Protein AF-A0A075U751-F1 (afdb_monomer)

Secondary structure (DSSP, 8-state):
--HHHHHHHHHHHHHHHHHHHHHHHHHHHHHHHHH---HHHHHHHHHHHHH-----SS---S----HHHHHHHHHHHHHHHTT--S-EEE--TTSS--EEE-GGGGGG-EEEEEE--STT--EEEEETTT--EEEEEETTTTEEEE-HHHHHIIIIIISS-HHHHHHHHHHHHHHHHHHHHHH--EEE-GGG---TT--EEEEE-TTHHHHHHHHHHHHTTSSPPEEEETTEEEEE-GGGPEEEEEEETTTTEEEEEEE-SSS---HHHHHHH-HHHHHHHHHHTTTEEE---HHHHS--S-----GGGHHHHTT---------------------PPPP-

Sequence (341 aa):
MTDRLQDRLIQYEDSIDADLALINHFNTAARDLTVKHQPEELQTLAEFLTQTKLETVWVTVPRQYSHADWYLVALSRFMSLAGIEGYDMILPEAHEEMHLTFPGFGATAAFAFVPNEGERGGTAFTEVRTGLRLFYWSLERREIKFNAHALADLLIDKLGDAKDRTIFTKMLLDWARYMEETLGYAVDYNVLETANEYVYGVMQTENTAAVLDNLFVQSAATPYVLQRVGNEAVMVLADNVELRLFQTGEEKLWSIQVLDGEDAVSIMDLFLENDFLAAWYMGQRQEFELAYDEELFAEQTGLGHDISRLFSVAQNPSVAEVMPEVEADKVVVEILHPKKD

Nearest PDB structures (foldseek):
  2ga5-assembly1_A  TM=6.258E-01  e=2.425E+00  Saccharomyces cerevisiae
  4hs5-assembly2_B  TM=4.445E-01  e=2.065E+00  Psychromonas ingrahamii 37
  3dpu-assembly1_B  TM=2.218E-01  e=5.122E-01  Chlorobaculum tepidum
  2l8o-assembly1_A  TM=3.926E-01  e=3.006E+00  Cytophaga hutchinsonii ATCC 33406

Structure (mmCIF, N/CA/C/O backbone):
data_AF-A0A075U751-F1
#
_entry.id   AF-A0A075U751-F1
#
loop_
_atom_site.group_PDB
_atom_site.id
_atom_site.type_symbol
_atom_site.label_atom_id
_atom_site.label_alt_id
_atom_site.label_comp_id
_atom_site.label_asym_id
_atom_site.label_entity_id
_atom_site.label_seq_id
_atom_site.pdbx_PDB_ins_code
_atom_site.Cartn_x
_atom_site.Cartn_y
_atom_site.Cartn_z
_atom_site.occupancy
_atom_site.B_iso_or_equiv
_atom_site.auth_seq_id
_atom_site.auth_comp_id
_atom_site.auth_asym_id
_atom_site.auth_atom_id
_atom_site.pdbx_PDB_model_num
ATOM 1 N N . MET A 1 1 ? 20.195 8.590 -60.821 1.00 52.81 1 MET A N 1
ATOM 2 C CA . MET A 1 1 ? 19.172 7.769 -60.126 1.00 52.81 1 MET A CA 1
ATOM 3 C C . MET A 1 1 ? 19.857 7.052 -58.964 1.00 52.81 1 MET A C 1
ATOM 5 O O . MET A 1 1 ? 19.818 5.838 -58.863 1.00 52.81 1 MET A O 1
ATOM 9 N N . THR A 1 2 ? 20.547 7.828 -58.129 1.00 60.56 2 THR A N 1
ATOM 10 C CA . THR A 1 2 ? 21.644 7.369 -57.257 1.00 60.56 2 THR A CA 1
ATOM 11 C C . THR A 1 2 ? 21.531 8.053 -55.900 1.00 60.56 2 THR A C 1
ATOM 13 O O . THR A 1 2 ? 21.492 7.367 -54.890 1.00 60.56 2 THR A O 1
ATOM 16 N N . ASP A 1 3 ? 21.273 9.360 -55.897 1.00 72.19 3 ASP A N 1
ATOM 17 C CA . ASP A 1 3 ? 21.154 10.160 -54.673 1.00 72.19 3 ASP A CA 1
ATOM 18 C C . ASP A 1 3 ? 19.939 9.728 -53.837 1.00 72.19 3 ASP A C 1
ATOM 20 O O . ASP A 1 3 ? 20.068 9.398 -52.671 1.00 72.19 3 ASP A O 1
ATOM 24 N N . ARG A 1 4 ? 18.771 9.527 -54.469 1.00 80.44 4 ARG A N 1
ATOM 25 C CA . ARG A 1 4 ? 17.556 9.056 -53.773 1.00 80.44 4 ARG A CA 1
ATOM 26 C C . ARG A 1 4 ? 17.678 7.643 -53.179 1.00 80.44 4 ARG A C 1
ATOM 28 O O . ARG A 1 4 ? 16.954 7.320 -52.241 1.00 80.44 4 ARG A O 1
ATOM 35 N N . LEU A 1 5 ? 18.506 6.774 -53.765 1.00 84.12 5 LEU A N 1
ATOM 36 C CA . LEU A 1 5 ? 18.749 5.433 -53.220 1.00 84.12 5 LEU A CA 1
ATOM 37 C C . LEU A 1 5 ? 19.717 5.517 -52.040 1.00 84.12 5 LEU A C 1
ATOM 39 O O . LEU A 1 5 ? 19.468 4.893 -51.017 1.00 84.12 5 LEU A O 1
ATOM 43 N N . GLN A 1 6 ? 20.774 6.314 -52.182 1.00 87.19 6 GLN A N 1
ATOM 44 C CA . GLN A 1 6 ? 21.743 6.572 -51.127 1.00 87.19 6 GLN A CA 1
ATOM 45 C C . GLN A 1 6 ? 21.084 7.230 -49.908 1.00 87.19 6 GLN A C 1
ATOM 47 O O . GLN A 1 6 ? 21.230 6.717 -48.807 1.00 87.19 6 GLN A O 1
ATOM 52 N N . ASP A 1 7 ? 20.269 8.268 -50.107 1.00 89.00 7 ASP A N 1
ATOM 53 C CA . ASP A 1 7 ? 19.523 8.934 -49.031 1.00 89.00 7 ASP A CA 1
ATOM 54 C C . ASP A 1 7 ? 18.588 7.961 -48.299 1.00 89.00 7 ASP A C 1
ATOM 56 O O . ASP A 1 7 ? 18.465 7.998 -47.079 1.00 89.00 7 ASP A O 1
ATOM 60 N N . ARG A 1 8 ? 17.938 7.051 -49.038 1.00 86.75 8 ARG A N 1
ATOM 61 C CA . ARG A 1 8 ? 17.071 6.021 -48.448 1.00 86.75 8 ARG A CA 1
ATOM 62 C C . ARG A 1 8 ? 17.842 4.969 -47.659 1.00 86.75 8 ARG A C 1
ATOM 64 O O . ARG A 1 8 ? 17.320 4.490 -46.661 1.00 86.75 8 ARG A O 1
ATOM 71 N N . LEU A 1 9 ? 19.031 4.585 -48.120 1.00 89.12 9 LEU A N 1
ATOM 72 C CA . LEU A 1 9 ? 19.890 3.639 -47.408 1.00 89.12 9 LEU A CA 1
ATOM 73 C C . LEU A 1 9 ? 20.426 4.252 -46.113 1.00 89.12 9 LEU A C 1
ATOM 75 O O . LEU A 1 9 ? 20.379 3.584 -45.091 1.00 89.12 9 LEU A O 1
ATOM 79 N N . ILE A 1 10 ? 20.831 5.526 -46.147 1.00 91.75 10 ILE A N 1
ATOM 80 C CA . ILE A 1 10 ? 21.263 6.265 -44.952 1.00 91.75 10 ILE A CA 1
ATOM 81 C C . ILE A 1 10 ? 20.116 6.352 -43.939 1.00 91.75 10 ILE A C 1
ATOM 83 O O . ILE A 1 10 ? 20.284 5.950 -42.800 1.00 91.75 10 ILE A O 1
ATOM 87 N N . GLN A 1 11 ? 18.913 6.761 -44.360 1.00 87.69 11 GLN A N 1
ATOM 88 C CA . GLN A 1 11 ? 17.748 6.830 -43.459 1.00 87.69 11 GLN A CA 1
ATOM 89 C C . GLN A 1 11 ? 17.374 5.478 -42.837 1.00 87.69 11 GLN A C 1
ATOM 91 O O . GLN A 1 11 ? 16.876 5.421 -41.712 1.00 87.69 11 GLN A O 1
ATOM 96 N N . TYR A 1 12 ? 17.562 4.391 -43.585 1.00 88.62 12 TYR A N 1
ATOM 97 C CA . TYR A 1 12 ? 17.336 3.036 -43.095 1.00 88.62 12 TYR A CA 1
ATOM 98 C C . TYR A 1 12 ? 18.385 2.630 -42.051 1.00 88.62 12 TYR A C 1
ATOM 100 O O . TYR A 1 12 ? 18.011 2.124 -40.997 1.00 88.62 12 TYR A O 1
ATOM 108 N N . GLU A 1 13 ? 19.668 2.888 -42.319 1.00 90.94 13 GLU A N 1
ATOM 109 C CA . GLU A 1 13 ? 20.769 2.649 -41.377 1.00 90.94 13 GLU A CA 1
ATOM 110 C C . GLU A 1 13 ? 20.582 3.466 -40.091 1.00 90.94 13 GLU A C 1
ATOM 112 O O . GLU A 1 13 ? 20.557 2.886 -39.009 1.00 90.94 13 GLU A O 1
ATOM 117 N N . ASP A 1 14 ? 20.281 4.763 -40.215 1.00 91.00 14 ASP A N 1
ATOM 118 C CA . ASP A 1 14 ? 19.990 5.653 -39.084 1.00 91.00 14 ASP A CA 1
ATOM 119 C C . ASP A 1 14 ? 18.832 5.130 -38.212 1.00 91.00 14 ASP A C 1
ATOM 121 O O . ASP A 1 14 ? 18.851 5.271 -36.988 1.00 91.00 14 ASP A O 1
ATOM 125 N N . SER A 1 15 ? 17.810 4.517 -38.825 1.00 89.81 15 SER A N 1
ATOM 126 C CA . SER A 1 15 ? 16.666 3.962 -38.088 1.00 89.81 15 SER A CA 1
ATOM 127 C C . SER A 1 15 ? 17.035 2.692 -37.315 1.00 89.81 15 SER A C 1
ATOM 129 O O . SER A 1 15 ? 16.589 2.520 -36.184 1.00 89.81 15 SER A O 1
ATOM 131 N N . ILE A 1 16 ? 17.863 1.816 -37.896 1.00 89.31 16 ILE A N 1
ATOM 132 C CA . ILE A 1 16 ? 18.379 0.630 -37.193 1.00 89.31 16 ILE A CA 1
ATOM 133 C C . ILE A 1 16 ? 19.270 1.055 -36.031 1.00 89.31 16 ILE A C 1
ATOM 135 O O . ILE A 1 16 ? 19.137 0.524 -34.930 1.00 89.31 16 ILE A O 1
ATOM 139 N N . ASP A 1 17 ? 20.165 2.013 -36.261 1.00 92.19 17 ASP A N 1
ATOM 140 C CA . ASP A 1 17 ? 21.079 2.498 -35.232 1.00 92.19 17 ASP A CA 1
ATOM 141 C C . ASP A 1 17 ? 20.319 3.140 -34.066 1.00 92.19 17 ASP A C 1
ATOM 143 O O . ASP A 1 17 ? 20.679 2.925 -32.906 1.00 92.19 17 ASP A O 1
ATOM 147 N N . ALA A 1 18 ? 19.227 3.859 -34.345 1.00 89.75 18 ALA A N 1
ATOM 148 C CA . ALA A 1 18 ? 18.339 4.390 -33.315 1.00 89.75 18 ALA A CA 1
ATOM 149 C C . ALA A 1 18 ? 17.668 3.276 -32.489 1.00 89.75 18 ALA A C 1
ATOM 151 O O . ALA A 1 18 ? 17.695 3.333 -31.255 1.00 89.75 18 ALA A O 1
ATOM 152 N N . ASP A 1 19 ? 17.126 2.243 -33.144 1.00 90.69 19 ASP A N 1
ATOM 153 C CA . ASP A 1 19 ? 16.491 1.099 -32.476 1.00 90.69 19 ASP A CA 1
ATOM 154 C C . ASP A 1 19 ? 17.507 0.335 -31.598 1.00 90.69 19 ASP A C 1
ATOM 156 O O . ASP A 1 19 ? 17.240 0.031 -30.431 1.00 90.69 19 ASP A O 1
ATOM 160 N N . LEU A 1 20 ? 18.718 0.089 -32.113 1.00 90.94 20 LEU A N 1
ATOM 161 C CA . LEU A 1 20 ? 19.806 -0.553 -31.366 1.00 90.94 20 LEU A CA 1
ATOM 162 C C . LEU A 1 20 ? 20.292 0.300 -30.189 1.00 90.94 20 LEU A C 1
ATOM 164 O O . LEU A 1 20 ? 20.596 -0.237 -29.120 1.00 90.94 20 LEU A O 1
ATOM 168 N N . ALA A 1 21 ? 20.367 1.621 -30.355 1.00 92.19 21 ALA A N 1
ATOM 169 C CA . ALA A 1 21 ? 20.740 2.533 -29.280 1.00 92.19 21 ALA A CA 1
ATOM 170 C C . ALA A 1 21 ? 19.708 2.516 -28.143 1.00 92.19 21 ALA A C 1
ATOM 172 O O . ALA A 1 21 ? 20.102 2.456 -26.975 1.00 92.19 21 ALA A O 1
ATOM 173 N N . LEU A 1 22 ? 18.408 2.499 -28.466 1.00 91.25 22 LEU A N 1
ATOM 174 C CA . LEU A 1 22 ? 17.337 2.396 -27.473 1.00 91.25 22 LEU A CA 1
ATOM 175 C C . LEU A 1 22 ? 17.421 1.081 -26.690 1.00 91.25 22 LEU A C 1
ATOM 177 O O . LEU A 1 22 ? 17.389 1.100 -25.461 1.00 91.25 22 LEU A O 1
ATOM 181 N N . ILE A 1 23 ? 17.598 -0.048 -27.383 1.00 91.25 23 ILE A N 1
ATOM 182 C CA . ILE A 1 23 ? 17.742 -1.369 -26.750 1.00 91.25 23 ILE A CA 1
ATOM 183 C C . ILE A 1 23 ? 18.965 -1.403 -25.825 1.00 91.25 23 ILE A C 1
ATOM 185 O O . ILE A 1 23 ? 18.884 -1.891 -24.697 1.00 91.25 23 ILE A O 1
ATOM 189 N N . ASN A 1 24 ? 20.102 -0.862 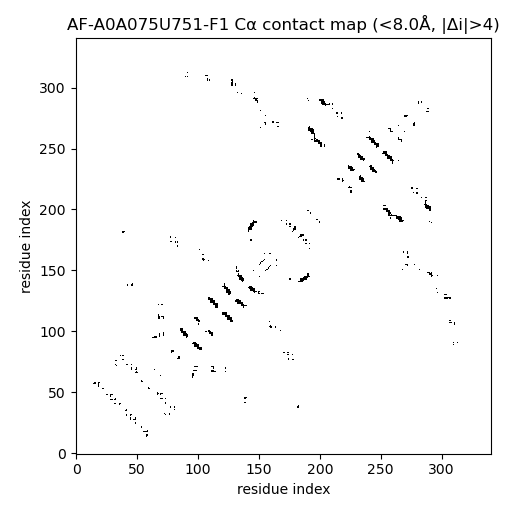-26.269 1.00 91.81 24 ASN A N 1
ATOM 190 C CA . ASN A 1 24 ? 21.305 -0.786 -25.441 1.00 91.81 24 ASN A CA 1
ATOM 191 C C . ASN A 1 24 ? 21.077 0.072 -24.194 1.00 91.81 24 ASN A C 1
ATOM 193 O O . ASN A 1 24 ? 21.453 -0.341 -23.097 1.00 91.81 24 ASN A O 1
ATOM 197 N N . HIS A 1 25 ? 20.425 1.227 -24.341 1.00 93.88 25 HIS A N 1
ATOM 198 C CA . HIS A 1 25 ? 20.107 2.090 -23.210 1.00 93.88 25 HIS A CA 1
ATOM 199 C C . HIS A 1 25 ? 19.157 1.408 -22.217 1.00 93.88 25 HIS A C 1
ATOM 201 O O . HIS A 1 25 ? 19.413 1.439 -21.015 1.00 93.88 25 HIS A O 1
ATOM 207 N N . PHE A 1 26 ? 18.127 0.720 -22.715 1.00 93.00 26 PHE A N 1
ATOM 208 C CA . PHE A 1 26 ? 17.204 -0.083 -21.913 1.00 93.00 26 PHE A CA 1
ATOM 209 C C . PHE A 1 26 ? 17.924 -1.163 -21.105 1.00 93.00 26 PHE A C 1
ATOM 211 O O . PHE A 1 26 ? 17.745 -1.255 -19.893 1.00 93.00 26 PHE A O 1
ATOM 218 N N . ASN A 1 27 ? 18.813 -1.928 -21.739 1.00 91.06 27 ASN A N 1
ATOM 219 C CA . ASN A 1 27 ? 19.590 -2.961 -21.056 1.00 91.06 27 ASN A CA 1
ATOM 220 C C . ASN A 1 27 ? 20.537 -2.383 -19.994 1.00 91.06 27 ASN A C 1
ATO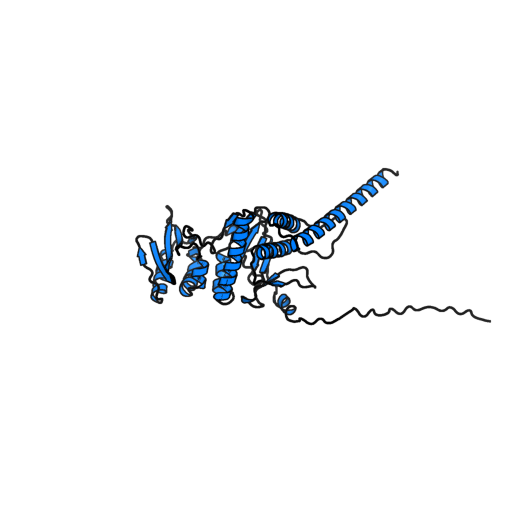M 222 O O . ASN A 1 27 ? 20.697 -2.967 -18.919 1.00 91.06 27 ASN A O 1
ATOM 226 N N . THR A 1 28 ? 21.162 -1.233 -20.268 1.00 94.06 28 THR A N 1
ATOM 227 C CA . THR A 1 28 ? 21.969 -0.523 -19.269 1.00 94.06 28 THR A CA 1
ATOM 228 C C . THR A 1 28 ? 21.109 -0.071 -18.095 1.00 94.06 28 THR A C 1
ATOM 230 O O . THR A 1 28 ? 21.488 -0.322 -16.955 1.00 94.06 28 THR A O 1
ATOM 233 N N . ALA A 1 29 ? 19.940 0.518 -18.352 1.00 94.69 29 ALA A N 1
ATOM 234 C CA . ALA A 1 29 ? 19.039 0.972 -17.302 1.00 94.69 29 ALA A CA 1
ATOM 235 C C . ALA A 1 29 ? 18.539 -0.190 -16.430 1.00 94.69 29 ALA A C 1
ATOM 237 O O . ALA A 1 29 ? 18.565 -0.093 -15.205 1.00 94.69 29 ALA A O 1
ATOM 238 N N . ALA A 1 30 ? 18.166 -1.315 -17.046 1.00 92.12 30 ALA A N 1
ATOM 239 C CA . ALA A 1 30 ? 17.761 -2.537 -16.356 1.00 92.12 30 ALA A CA 1
ATOM 240 C C . ALA A 1 30 ? 18.863 -3.061 -15.425 1.00 92.12 30 ALA A C 1
ATOM 242 O O . ALA A 1 30 ? 18.609 -3.392 -14.267 1.00 92.12 30 ALA A O 1
ATOM 243 N N . ARG A 1 31 ? 20.110 -3.098 -15.909 1.00 91.88 31 ARG A N 1
ATOM 244 C CA . ARG A 1 31 ? 21.260 -3.491 -15.089 1.00 91.88 31 ARG A CA 1
ATOM 245 C C . ARG A 1 31 ? 21.479 -2.513 -13.941 1.00 91.88 31 ARG A C 1
ATOM 247 O O . ARG A 1 31 ? 21.640 -2.944 -12.801 1.00 91.88 31 ARG A O 1
ATOM 254 N N . ASP A 1 32 ? 21.470 -1.220 -14.230 1.00 95.19 32 ASP A N 1
ATOM 255 C CA . ASP A 1 32 ? 21.736 -0.177 -13.246 1.00 95.19 32 ASP A CA 1
ATOM 256 C C . ASP A 1 32 ? 20.667 -0.149 -12.147 1.00 95.19 32 ASP A C 1
ATOM 258 O O . ASP A 1 32 ? 21.021 -0.021 -10.974 1.00 95.19 32 ASP A O 1
ATOM 262 N N . LEU A 1 33 ? 19.394 -0.402 -12.480 1.00 93.44 33 LEU A N 1
ATOM 263 C CA . LEU A 1 33 ? 18.304 -0.525 -11.504 1.00 93.44 33 LEU A CA 1
ATOM 264 C C . LEU A 1 33 ? 18.631 -1.574 -10.422 1.00 93.44 33 LEU A C 1
ATOM 266 O O . LEU A 1 33 ? 18.345 -1.381 -9.240 1.00 93.44 33 LEU A O 1
ATOM 270 N N . THR A 1 34 ? 19.295 -2.670 -10.797 1.00 87.62 34 THR A N 1
ATOM 271 C CA . THR A 1 34 ? 19.630 -3.754 -9.858 1.00 87.62 34 THR A CA 1
ATOM 272 C C . THR A 1 34 ? 20.841 -3.474 -8.968 1.00 87.62 34 THR A C 1
ATOM 274 O O . THR A 1 34 ? 20.921 -4.027 -7.872 1.00 87.62 34 THR A O 1
ATOM 277 N N . VAL A 1 35 ? 21.779 -2.620 -9.396 1.00 89.44 35 VAL A N 1
ATOM 278 C CA . VAL A 1 35 ? 23.068 -2.422 -8.697 1.00 89.44 35 VAL A CA 1
ATOM 279 C C . VAL A 1 35 ? 23.226 -1.049 -8.055 1.00 89.44 35 VAL A C 1
ATOM 281 O O . VAL A 1 35 ? 24.086 -0.875 -7.195 1.00 89.44 35 VAL A O 1
ATOM 284 N N . LYS A 1 36 ? 22.439 -0.054 -8.468 1.00 90.69 36 LYS A N 1
ATOM 285 C CA . LYS A 1 36 ? 22.528 1.296 -7.915 1.00 90.69 36 LYS A CA 1
ATOM 286 C C . LYS A 1 36 ? 21.893 1.382 -6.528 1.00 90.69 36 LYS A C 1
ATOM 288 O O . LYS A 1 36 ? 21.007 0.604 -6.167 1.00 90.69 36 LYS A O 1
ATOM 293 N N . HIS A 1 37 ? 22.385 2.354 -5.759 1.00 90.81 37 HIS A N 1
ATOM 294 C CA . HIS A 1 37 ? 21.989 2.596 -4.368 1.00 90.81 37 HIS A CA 1
ATOM 295 C C . HIS A 1 37 ? 21.476 4.017 -4.109 1.00 90.81 37 HIS A C 1
ATOM 297 O O . HIS A 1 37 ? 21.048 4.310 -2.998 1.00 90.81 37 HIS A O 1
ATOM 303 N N . GLN A 1 38 ? 21.542 4.914 -5.099 1.00 95.25 38 GLN A N 1
ATOM 304 C CA . GLN A 1 38 ? 21.029 6.275 -4.951 1.00 95.25 38 GLN A CA 1
ATOM 305 C C . GLN A 1 38 ? 19.526 6.301 -5.273 1.00 95.25 38 GLN A C 1
ATOM 307 O O . GLN A 1 38 ? 19.169 5.943 -6.397 1.00 95.25 38 GLN A O 1
ATOM 312 N N . PRO A 1 39 ? 18.654 6.731 -4.341 1.00 95.06 39 PRO A N 1
ATOM 313 C CA . PRO A 1 39 ? 17.202 6.632 -4.513 1.00 95.06 39 PRO A CA 1
ATOM 314 C C . PRO A 1 39 ? 16.672 7.383 -5.741 1.00 95.06 39 PRO A C 1
ATOM 316 O O . PRO A 1 39 ? 15.935 6.811 -6.535 1.00 95.06 39 PRO A O 1
ATOM 319 N N . GLU A 1 40 ? 17.095 8.633 -5.950 1.00 95.56 40 GLU A N 1
ATOM 320 C CA . GLU A 1 40 ? 16.644 9.451 -7.092 1.00 95.56 40 GLU A CA 1
ATOM 321 C C . GLU A 1 40 ? 17.143 8.912 -8.446 1.00 95.56 40 GLU A C 1
ATOM 323 O O . GLU A 1 40 ? 16.440 8.980 -9.458 1.00 95.56 40 GLU A O 1
ATOM 328 N N . GLU A 1 41 ? 18.338 8.308 -8.482 1.00 95.75 41 GLU A N 1
ATOM 329 C CA . GLU A 1 41 ? 18.814 7.626 -9.692 1.00 95.75 41 GLU A CA 1
ATOM 330 C C . GLU A 1 41 ? 17.958 6.385 -9.988 1.00 95.75 41 GLU A C 1
ATOM 332 O O . GLU A 1 41 ? 17.595 6.156 -11.139 1.00 95.75 41 GLU A O 1
ATOM 337 N N . LEU A 1 42 ? 17.591 5.604 -8.963 1.00 95.75 42 LEU A N 1
ATOM 338 C CA . LEU A 1 42 ? 16.704 4.447 -9.121 1.00 95.75 42 LEU A CA 1
ATOM 339 C C . LEU A 1 42 ? 15.294 4.850 -9.555 1.00 95.75 42 LEU A C 1
ATOM 341 O O . LEU A 1 42 ? 14.737 4.184 -10.421 1.00 95.75 42 LEU A O 1
ATOM 345 N N . GLN A 1 43 ? 14.747 5.941 -9.013 1.00 96.06 43 GLN A N 1
ATOM 346 C CA . GLN A 1 43 ? 13.469 6.512 -9.446 1.00 96.06 43 GLN A CA 1
ATOM 347 C C . GLN A 1 43 ? 13.494 6.824 -10.945 1.00 96.06 43 GLN A C 1
ATOM 349 O O . GLN A 1 43 ? 12.624 6.370 -11.683 1.00 96.06 43 GLN A O 1
ATOM 354 N N . THR A 1 44 ? 14.536 7.516 -11.410 1.00 96.19 44 THR A N 1
ATOM 355 C CA . THR A 1 44 ? 14.692 7.868 -12.831 1.00 96.19 44 THR A CA 1
ATOM 356 C C . THR A 1 44 ? 14.792 6.620 -13.718 1.00 96.19 44 THR A C 1
ATOM 358 O O . THR A 1 44 ? 14.195 6.554 -14.792 1.00 96.19 44 THR A O 1
ATOM 361 N N . LEU A 1 45 ? 15.536 5.601 -13.273 1.00 96.62 45 LEU A N 1
ATOM 362 C CA . LEU A 1 45 ? 15.674 4.335 -13.998 1.00 96.62 45 LEU A CA 1
ATOM 363 C C . LEU A 1 45 ? 14.354 3.554 -14.044 1.00 96.62 45 LEU A C 1
ATOM 365 O O . LEU A 1 45 ? 13.999 3.018 -15.093 1.00 96.62 45 LEU A O 1
ATOM 369 N N . ALA A 1 46 ? 13.625 3.504 -12.928 1.00 95.62 46 ALA A N 1
ATOM 370 C CA . ALA A 1 46 ? 12.326 2.850 -12.835 1.00 95.62 46 ALA A CA 1
ATOM 371 C C . ALA A 1 46 ? 11.291 3.537 -13.737 1.00 95.62 46 ALA A C 1
ATOM 373 O O . ALA A 1 46 ? 10.597 2.855 -14.489 1.00 95.62 46 ALA A O 1
ATOM 374 N N . GLU A 1 47 ? 11.218 4.870 -13.728 1.00 94.75 47 GLU A N 1
ATOM 375 C CA . GLU A 1 47 ? 10.362 5.643 -14.640 1.00 94.75 47 GLU A CA 1
ATOM 376 C C . GLU A 1 47 ? 10.668 5.303 -16.102 1.00 94.75 47 GLU A C 1
ATOM 378 O O . GLU A 1 47 ? 9.770 4.934 -16.857 1.00 94.75 47 GLU A O 1
ATOM 383 N N . PHE A 1 48 ? 11.946 5.330 -16.489 1.00 94.69 48 PHE A N 1
ATOM 384 C CA . PHE A 1 48 ? 12.351 5.014 -17.855 1.00 94.69 48 PHE A CA 1
ATOM 385 C C . PHE A 1 48 ? 11.955 3.588 -18.275 1.00 94.69 48 PHE A C 1
ATOM 387 O O . PHE A 1 48 ? 11.355 3.405 -19.336 1.00 94.69 48 PHE A O 1
ATOM 394 N N . LEU A 1 49 ? 12.244 2.578 -17.450 1.00 93.06 49 LEU A N 1
ATOM 395 C CA . LEU A 1 49 ? 11.952 1.172 -17.764 1.00 93.06 49 LEU A CA 1
ATOM 396 C C . LEU A 1 49 ? 10.449 0.876 -17.791 1.00 93.06 49 LEU A C 1
ATOM 398 O O . LEU A 1 49 ? 9.979 0.113 -18.632 1.00 93.06 49 LEU A O 1
ATOM 402 N N . THR A 1 50 ? 9.680 1.501 -16.901 1.00 91.25 50 THR A N 1
ATOM 403 C CA . THR A 1 50 ? 8.230 1.291 -16.821 1.00 91.25 50 THR A CA 1
ATOM 404 C C . THR A 1 50 ? 7.449 2.044 -17.895 1.00 91.25 50 THR A C 1
ATOM 406 O O . THR A 1 50 ? 6.320 1.655 -18.178 1.00 91.25 50 THR A O 1
ATOM 409 N N . GLN A 1 51 ? 8.028 3.059 -18.541 1.00 88.31 51 GLN A N 1
ATOM 410 C CA . GLN A 1 51 ? 7.380 3.822 -19.619 1.00 88.31 51 GLN A CA 1
ATOM 411 C C . GLN A 1 51 ? 7.861 3.431 -21.026 1.00 88.31 51 GLN A C 1
ATOM 413 O O . GLN A 1 51 ? 7.144 3.638 -22.006 1.00 88.31 51 GLN A O 1
ATOM 418 N N . THR A 1 52 ? 9.056 2.853 -21.153 1.00 88.31 52 THR A N 1
ATOM 419 C CA . THR A 1 52 ? 9.657 2.553 -22.460 1.00 88.31 52 THR A CA 1
ATOM 420 C C . THR A 1 52 ? 9.160 1.230 -23.030 1.00 88.31 52 THR A C 1
ATOM 422 O O . THR A 1 52 ? 9.320 0.180 -22.413 1.00 88.31 52 THR A O 1
ATOM 425 N N . LYS A 1 53 ? 8.617 1.266 -24.251 1.00 81.50 53 LYS A N 1
ATOM 426 C CA . LYS A 1 53 ? 8.313 0.076 -25.060 1.00 81.50 53 LYS A CA 1
ATOM 427 C C . LYS A 1 53 ? 9.422 -0.175 -26.073 1.00 81.50 53 LYS A C 1
ATOM 429 O O . LYS A 1 53 ? 9.754 0.723 -26.841 1.00 81.50 53 LYS A O 1
ATOM 434 N N . LEU A 1 54 ? 9.933 -1.405 -26.136 1.00 82.31 54 LEU A N 1
ATOM 435 C CA . LEU A 1 54 ? 10.891 -1.839 -27.166 1.00 82.31 54 LEU A CA 1
ATOM 436 C C . LEU A 1 54 ? 10.197 -2.389 -28.426 1.00 82.31 54 LEU A C 1
ATOM 438 O O . LEU A 1 54 ? 10.763 -3.210 -29.149 1.00 82.31 54 LEU A O 1
ATOM 442 N N . GLU A 1 55 ? 8.967 -1.950 -28.706 1.00 75.00 55 GLU A N 1
ATOM 443 C CA . GLU A 1 55 ? 8.260 -2.218 -29.964 1.00 75.00 55 GLU A CA 1
ATOM 444 C C . GLU A 1 55 ? 8.894 -1.393 -31.098 1.00 75.00 55 GLU A C 1
ATOM 446 O O . GLU A 1 55 ? 8.319 -0.423 -31.593 1.00 75.00 55 GLU A O 1
ATOM 451 N N . THR A 1 56 ? 10.128 -1.737 -31.470 1.00 74.12 56 THR A N 1
ATOM 452 C CA . THR A 1 56 ? 10.858 -1.031 -32.524 1.00 74.12 56 THR A CA 1
ATOM 453 C C . THR A 1 56 ? 10.480 -1.554 -33.911 1.00 74.12 56 THR A C 1
ATOM 455 O O . THR A 1 56 ? 10.059 -2.703 -34.071 1.00 74.12 56 THR A O 1
ATOM 458 N N . VAL A 1 57 ? 10.586 -0.697 -34.929 1.00 75.69 57 VAL A N 1
ATOM 459 C CA . VAL A 1 57 ? 10.112 -1.016 -36.286 1.00 75.69 57 VAL A CA 1
ATOM 460 C C . VAL A 1 57 ? 11.078 -1.958 -37.005 1.00 75.69 57 VAL A C 1
ATOM 462 O O . VAL A 1 57 ? 10.639 -2.779 -37.812 1.00 75.69 57 VAL A O 1
ATOM 465 N N . TRP A 1 58 ? 12.379 -1.855 -36.720 1.00 77.06 58 TRP A N 1
ATOM 466 C CA . TRP A 1 58 ? 13.416 -2.571 -37.461 1.00 77.06 58 TRP A CA 1
ATOM 467 C C . TRP A 1 58 ? 14.093 -3.681 -36.655 1.00 77.06 58 TRP A C 1
ATOM 469 O O . TRP A 1 58 ? 14.654 -4.597 -37.262 1.00 77.06 58 TRP A O 1
ATOM 479 N N . VAL A 1 59 ? 14.024 -3.649 -35.317 1.00 79.19 59 VAL A N 1
ATOM 480 C CA . VAL A 1 59 ? 14.675 -4.633 -34.439 1.00 79.19 59 VAL A CA 1
ATOM 481 C C . VAL A 1 59 ? 13.680 -5.270 -33.464 1.00 79.19 59 VAL A C 1
ATOM 483 O O . VAL A 1 59 ? 13.133 -4.638 -32.564 1.00 79.19 59 VAL A O 1
ATOM 486 N N . THR A 1 60 ? 13.470 -6.577 -33.581 1.00 77.56 60 THR A N 1
ATOM 487 C CA . THR A 1 60 ? 12.618 -7.310 -32.634 1.00 77.56 60 THR A CA 1
ATOM 488 C C . THR A 1 60 ? 13.445 -7.844 -31.470 1.00 77.56 60 THR A C 1
ATOM 490 O O . THR A 1 60 ? 14.378 -8.620 -31.678 1.00 77.56 60 THR A O 1
ATOM 493 N N . VAL A 1 61 ? 13.074 -7.486 -30.238 1.00 77.50 61 VAL A N 1
ATOM 494 C CA . VAL A 1 61 ? 13.616 -8.113 -29.024 1.00 77.50 61 VAL A CA 1
ATOM 495 C C . VAL A 1 61 ? 12.663 -9.238 -28.599 1.00 77.50 61 VAL A C 1
ATOM 497 O O . VAL A 1 61 ? 11.526 -8.943 -28.231 1.00 77.50 61 VAL A O 1
ATOM 500 N N . PRO A 1 62 ? 13.076 -10.518 -28.681 1.00 71.31 62 PRO A N 1
ATOM 501 C CA . PRO A 1 62 ? 12.158 -11.656 -28.603 1.00 71.31 62 PRO A CA 1
ATOM 502 C C . PRO A 1 62 ? 11.685 -12.014 -27.188 1.00 71.31 62 PRO A C 1
ATOM 504 O O . PRO A 1 62 ? 10.714 -12.751 -27.071 1.00 71.31 62 PRO A O 1
ATOM 507 N N . ARG A 1 63 ? 12.375 -11.545 -26.140 1.00 78.06 63 ARG A N 1
ATOM 508 C CA . ARG A 1 63 ? 12.013 -11.768 -24.731 1.00 78.06 63 ARG A CA 1
ATOM 509 C C . ARG A 1 63 ? 12.071 -10.442 -23.987 1.00 78.06 63 ARG A C 1
ATOM 511 O O . ARG A 1 63 ? 13.110 -9.779 -24.043 1.00 78.06 63 ARG A O 1
ATOM 518 N N . GLN A 1 64 ? 10.983 -10.047 -23.337 1.00 79.25 64 GLN A N 1
ATOM 519 C CA . GLN A 1 64 ? 10.875 -8.761 -22.648 1.00 79.25 64 GLN A CA 1
ATOM 520 C C . GLN A 1 64 ? 9.968 -8.900 -21.430 1.00 79.25 64 GLN A C 1
ATOM 522 O O . GLN A 1 64 ? 8.838 -9.360 -21.547 1.00 79.25 64 GLN A O 1
ATOM 527 N N . TYR A 1 65 ? 10.442 -8.436 -20.276 1.00 84.31 65 TYR A N 1
ATOM 528 C CA . TYR A 1 65 ? 9.560 -8.229 -19.134 1.00 84.31 65 TYR A CA 1
ATOM 529 C C . TYR A 1 65 ? 8.525 -7.153 -19.450 1.00 84.31 65 TYR A C 1
ATOM 531 O O . TYR A 1 65 ? 8.832 -6.160 -20.120 1.00 84.31 65 TYR A O 1
ATOM 539 N N . SER A 1 66 ? 7.308 -7.344 -18.950 1.00 84.81 66 SER A N 1
ATOM 540 C CA . SER A 1 66 ? 6.242 -6.366 -19.095 1.00 84.81 66 SER A CA 1
ATOM 541 C C . SER A 1 66 ? 6.540 -5.101 -18.286 1.00 84.81 66 SER A C 1
ATOM 543 O O . SER A 1 66 ? 7.367 -5.080 -17.372 1.00 84.81 66 SER A O 1
ATOM 545 N N . HIS A 1 67 ? 5.813 -4.023 -18.580 1.00 84.31 67 HIS A N 1
ATOM 546 C CA . HIS A 1 67 ? 5.885 -2.801 -17.777 1.00 84.31 67 HIS A CA 1
ATOM 547 C C . HIS A 1 67 ? 5.583 -3.058 -16.295 1.00 84.31 67 HIS A C 1
ATOM 549 O O . HIS A 1 67 ? 6.233 -2.473 -15.432 1.00 84.31 67 HIS A O 1
ATOM 555 N N . ALA A 1 68 ? 4.629 -3.944 -15.998 1.00 87.31 68 ALA A N 1
ATOM 556 C CA . ALA A 1 68 ? 4.256 -4.301 -14.634 1.00 87.31 68 ALA A CA 1
ATOM 557 C C . ALA A 1 68 ? 5.382 -5.034 -13.888 1.00 87.31 68 ALA A C 1
ATOM 559 O O . ALA A 1 68 ? 5.598 -4.796 -12.700 1.00 87.31 68 ALA A O 1
ATOM 560 N N . ASP A 1 69 ? 6.151 -5.865 -14.585 1.00 90.38 69 ASP A N 1
ATOM 561 C CA . ASP A 1 69 ? 7.284 -6.561 -13.979 1.00 90.38 69 ASP A CA 1
ATOM 562 C C . ASP A 1 69 ? 8.390 -5.580 -13.563 1.00 90.38 69 ASP A C 1
ATOM 564 O O . ASP A 1 69 ? 8.991 -5.726 -12.500 1.00 90.38 69 ASP A O 1
ATOM 568 N N . TRP A 1 70 ? 8.623 -4.515 -14.340 1.00 92.12 70 TRP A N 1
ATOM 569 C CA . TRP A 1 70 ? 9.577 -3.468 -13.953 1.00 92.12 70 TRP A CA 1
ATOM 570 C C . TRP A 1 70 ? 9.147 -2.693 -12.706 1.00 92.12 70 TRP A C 1
ATOM 572 O O . TRP A 1 70 ? 10.012 -2.306 -11.918 1.00 92.12 70 TRP A O 1
ATOM 582 N N . TYR A 1 71 ? 7.840 -2.530 -12.468 1.00 94.38 71 TYR A N 1
ATOM 583 C CA . TYR A 1 71 ? 7.344 -2.011 -11.189 1.00 94.38 71 TYR A CA 1
ATOM 584 C C . TYR A 1 71 ? 7.685 -2.957 -10.031 1.00 94.38 71 TYR A C 1
ATOM 586 O O . TYR A 1 71 ? 8.096 -2.488 -8.973 1.00 94.38 71 TYR A O 1
ATOM 594 N N . LEU A 1 72 ? 7.589 -4.280 -10.214 1.00 94.19 72 LEU A N 1
ATOM 595 C CA . LEU A 1 72 ? 7.986 -5.244 -9.179 1.00 94.19 72 LEU A CA 1
ATOM 596 C C . LEU A 1 72 ? 9.488 -5.180 -8.878 1.00 94.19 72 LEU A C 1
ATOM 598 O O . LEU A 1 72 ? 9.878 -5.181 -7.708 1.00 94.19 72 LEU A O 1
ATOM 602 N N . VAL A 1 73 ? 10.334 -5.075 -9.910 1.00 93.38 73 VAL A N 1
ATOM 603 C CA . VAL A 1 73 ? 11.777 -4.877 -9.709 1.00 93.38 73 VAL A CA 1
ATOM 604 C C . VAL A 1 73 ? 12.021 -3.584 -8.937 1.00 93.38 73 VAL A C 1
ATOM 606 O O . VAL A 1 73 ? 12.729 -3.606 -7.933 1.00 93.38 73 VAL A O 1
ATOM 609 N N . ALA A 1 74 ? 11.412 -2.471 -9.354 1.00 95.81 74 ALA A N 1
ATOM 610 C CA . ALA A 1 74 ? 11.560 -1.185 -8.678 1.00 95.81 74 ALA A CA 1
ATOM 611 C C . ALA A 1 74 ? 11.114 -1.253 -7.207 1.00 95.81 74 ALA A C 1
ATOM 613 O O . ALA A 1 74 ? 11.867 -0.839 -6.326 1.00 95.81 74 ALA A O 1
ATOM 614 N N . LEU A 1 75 ? 9.949 -1.848 -6.930 1.00 96.50 75 LEU A N 1
ATOM 615 C CA . LEU A 1 75 ? 9.435 -2.073 -5.579 1.00 96.50 75 LEU A CA 1
ATOM 616 C C . LEU A 1 75 ? 10.452 -2.846 -4.725 1.00 96.50 75 LEU A C 1
ATOM 618 O O . LEU A 1 75 ? 10.820 -2.388 -3.646 1.00 96.50 75 LEU A O 1
ATOM 622 N N . SER A 1 76 ? 10.967 -3.974 -5.225 1.00 94.75 76 SER A N 1
ATOM 623 C CA . SER A 1 76 ? 11.988 -4.760 -4.518 1.00 94.75 76 SER A CA 1
ATOM 624 C C . SER A 1 76 ? 13.262 -3.951 -4.253 1.00 94.75 76 SER A C 1
ATOM 626 O O . SER A 1 76 ? 13.836 -4.021 -3.164 1.00 94.75 76 SER A O 1
ATOM 628 N N . ARG A 1 77 ? 13.709 -3.128 -5.209 1.00 95.75 77 ARG A N 1
ATOM 629 C CA . ARG A 1 77 ? 14.890 -2.276 -5.014 1.00 95.75 77 ARG A CA 1
ATOM 630 C C . ARG A 1 77 ? 14.665 -1.216 -3.942 1.00 95.75 77 ARG A C 1
ATOM 632 O O . ARG A 1 77 ? 15.537 -1.054 -3.091 1.00 95.75 77 ARG A O 1
ATOM 639 N N . PHE A 1 78 ? 13.514 -0.548 -3.929 1.00 97.31 78 PHE A N 1
ATOM 640 C CA . PHE A 1 78 ? 13.192 0.428 -2.885 1.00 97.31 78 PHE A CA 1
ATOM 641 C C . PHE A 1 78 ? 13.026 -0.226 -1.513 1.00 97.31 78 PHE A C 1
ATOM 643 O O . PHE A 1 78 ? 13.598 0.266 -0.546 1.00 97.31 78 PHE A O 1
ATOM 650 N N . MET A 1 79 ? 12.361 -1.383 -1.430 1.00 96.44 79 MET A N 1
ATOM 651 C CA . MET A 1 79 ? 12.288 -2.160 -0.188 1.00 96.44 79 MET A CA 1
ATOM 652 C C . MET A 1 79 ? 13.683 -2.556 0.316 1.00 96.44 79 MET A C 1
ATOM 654 O O . MET A 1 79 ? 13.996 -2.374 1.489 1.00 96.44 79 MET A O 1
ATOM 658 N N . SER A 1 80 ? 14.572 -3.007 -0.574 1.00 95.06 80 SER A N 1
ATOM 659 C CA . SER A 1 80 ? 15.958 -3.325 -0.215 1.00 95.06 80 SER A CA 1
ATOM 660 C C . SER A 1 80 ? 16.731 -2.108 0.308 1.00 95.06 80 SER A C 1
ATOM 662 O O . SER A 1 80 ? 17.500 -2.251 1.257 1.00 95.06 80 SER A O 1
ATOM 664 N N . LEU A 1 81 ? 16.538 -0.915 -0.268 1.00 95.88 81 LEU A N 1
ATOM 665 C CA . LEU A 1 81 ? 17.167 0.314 0.234 1.00 95.88 81 LEU A CA 1
ATOM 666 C C . LEU A 1 81 ? 16.593 0.787 1.569 1.00 95.88 81 LEU A C 1
ATOM 668 O O . LEU A 1 81 ? 17.337 1.343 2.375 1.00 95.88 81 LEU A O 1
ATOM 672 N N . ALA A 1 82 ? 15.309 0.533 1.809 1.00 96.25 82 ALA A N 1
ATOM 673 C CA . ALA A 1 82 ? 14.657 0.763 3.090 1.00 96.25 82 ALA A CA 1
ATOM 674 C C . ALA A 1 82 ? 15.071 -0.263 4.168 1.00 96.25 82 ALA A C 1
ATOM 676 O O . ALA A 1 82 ? 14.684 -0.126 5.325 1.00 96.25 82 ALA A O 1
ATOM 677 N N . GLY A 1 83 ? 15.859 -1.290 3.816 1.00 95.75 83 GLY A N 1
ATOM 678 C CA . GLY A 1 83 ? 16.245 -2.369 4.733 1.00 95.75 83 GLY A CA 1
ATOM 679 C C . GLY A 1 83 ? 15.105 -3.342 5.045 1.00 95.75 83 GLY A C 1
ATOM 680 O O . GLY A 1 83 ? 15.143 -4.026 6.064 1.00 95.75 83 GLY A O 1
ATOM 681 N N . ILE A 1 84 ? 14.088 -3.387 4.185 1.00 95.62 84 ILE A N 1
ATOM 682 C CA . ILE A 1 84 ? 12.919 -4.249 4.325 1.00 95.62 84 ILE A CA 1
ATOM 683 C C . ILE A 1 84 ? 13.256 -5.630 3.758 1.00 95.62 84 ILE A C 1
ATOM 685 O O . ILE A 1 84 ? 13.654 -5.768 2.598 1.00 95.62 84 ILE A O 1
ATOM 689 N N . GLU A 1 85 ? 13.074 -6.653 4.587 1.00 89.56 85 GLU A N 1
ATOM 690 C CA . GLU A 1 85 ? 13.340 -8.060 4.281 1.00 89.56 85 GLU A CA 1
ATOM 691 C C . GLU A 1 85 ? 12.058 -8.902 4.439 1.00 89.56 85 GLU A C 1
ATOM 693 O O . GLU A 1 85 ? 11.010 -8.395 4.834 1.00 89.56 85 GLU A O 1
ATOM 698 N N . GLY A 1 86 ? 12.133 -10.206 4.154 1.00 84.12 86 GLY A N 1
ATOM 699 C CA . GLY A 1 86 ? 11.023 -11.138 4.399 1.00 84.12 86 GLY A CA 1
ATOM 700 C C . GLY A 1 86 ? 10.048 -11.316 3.233 1.00 84.12 86 GLY A C 1
ATOM 701 O O . GLY A 1 86 ? 8.973 -11.872 3.429 1.00 84.12 86 GLY A O 1
ATOM 702 N N . TYR A 1 87 ? 10.425 -10.892 2.028 1.00 90.00 87 TYR A N 1
ATOM 703 C CA . TYR A 1 87 ? 9.732 -11.219 0.783 1.00 90.00 87 TYR A CA 1
ATOM 704 C C . TYR A 1 87 ? 10.697 -11.904 -0.190 1.00 90.00 87 TYR A C 1
ATOM 706 O O . TYR A 1 87 ? 11.912 -11.729 -0.103 1.00 90.00 87 TYR A O 1
ATOM 714 N N . ASP A 1 88 ? 10.137 -12.647 -1.138 1.00 89.25 88 ASP A N 1
ATOM 715 C CA . ASP A 1 88 ? 10.867 -13.307 -2.216 1.00 89.25 88 ASP A CA 1
ATOM 716 C C . ASP A 1 88 ? 10.299 -12.894 -3.576 1.00 89.25 88 ASP A C 1
ATOM 718 O O . ASP A 1 88 ? 9.137 -12.502 -3.695 1.00 89.25 88 ASP A O 1
ATOM 722 N N . MET A 1 89 ? 11.127 -13.008 -4.613 1.00 87.38 89 MET A N 1
ATOM 723 C CA . MET A 1 89 ? 10.745 -12.764 -6.002 1.00 87.38 89 MET A CA 1
ATOM 724 C C . MET A 1 89 ? 10.811 -14.073 -6.790 1.00 87.38 89 MET A C 1
ATOM 726 O O . MET A 1 89 ? 11.857 -14.721 -6.838 1.00 87.38 89 MET A O 1
ATOM 730 N N . ILE A 1 90 ? 9.712 -14.446 -7.442 1.00 82.62 90 ILE A N 1
ATOM 731 C CA . ILE A 1 90 ? 9.649 -15.590 -8.354 1.00 82.62 90 ILE A CA 1
ATOM 732 C C . ILE A 1 90 ? 9.830 -15.090 -9.786 1.00 82.62 90 ILE A C 1
ATOM 734 O O . ILE A 1 90 ? 9.062 -14.253 -10.258 1.00 82.62 90 ILE A O 1
ATOM 738 N N . LEU A 1 91 ? 10.844 -15.637 -10.464 1.00 78.56 91 LEU A N 1
ATOM 739 C CA . LEU A 1 91 ? 11.166 -15.386 -11.869 1.00 78.56 91 LEU A CA 1
ATOM 740 C C . LEU A 1 91 ? 11.226 -16.736 -12.608 1.00 78.56 91 LEU A C 1
ATOM 742 O O . LEU A 1 91 ? 12.266 -17.401 -12.581 1.00 78.56 91 LEU A O 1
ATOM 746 N N . PRO A 1 92 ? 10.133 -17.207 -13.231 1.00 69.75 92 PRO A N 1
ATOM 747 C CA . PRO A 1 92 ? 10.144 -18.456 -13.984 1.00 69.75 92 PRO A CA 1
ATOM 748 C C . PRO A 1 92 ? 11.056 -18.342 -15.218 1.00 69.75 92 PRO A C 1
ATOM 750 O O . PRO A 1 92 ? 10.840 -17.498 -16.075 1.00 69.75 92 PRO A O 1
ATOM 753 N N . GLU A 1 93 ? 12.039 -19.231 -15.398 1.00 64.62 93 GLU A N 1
ATOM 754 C CA . GLU A 1 93 ? 12.949 -19.171 -16.568 1.00 64.62 93 GLU A CA 1
ATOM 755 C C . GLU A 1 93 ? 12.214 -19.277 -17.927 1.00 64.62 93 GLU A C 1
ATOM 757 O O . GLU A 1 93 ? 12.661 -18.755 -18.961 1.00 64.62 93 GLU A O 1
ATOM 762 N N . ALA A 1 94 ? 11.059 -19.951 -17.925 1.00 62.94 94 ALA A N 1
ATOM 763 C CA . ALA A 1 94 ? 10.245 -20.223 -19.105 1.00 62.94 94 ALA A CA 1
ATOM 764 C C . ALA A 1 94 ? 9.305 -19.070 -19.511 1.00 62.94 94 ALA A C 1
ATOM 766 O O . ALA A 1 94 ? 8.866 -19.050 -20.661 1.00 62.94 94 ALA A O 1
ATOM 767 N N . HIS A 1 95 ? 9.015 -18.114 -18.620 1.00 66.31 95 HIS A N 1
ATOM 768 C CA . HIS A 1 95 ? 8.023 -17.054 -18.844 1.00 66.31 95 HIS A CA 1
ATOM 769 C C . HIS A 1 95 ? 8.536 -15.702 -18.334 1.00 66.31 95 HIS A C 1
ATOM 771 O O . HIS A 1 95 ? 9.131 -15.626 -17.268 1.00 66.31 95 HIS A O 1
ATOM 777 N N . GLU A 1 96 ? 8.305 -14.627 -19.087 1.00 72.44 96 GLU A N 1
ATOM 778 C CA . GLU A 1 96 ? 8.659 -13.261 -18.672 1.00 72.44 96 GLU A CA 1
ATOM 779 C C . GLU A 1 96 ? 7.589 -12.676 -17.739 1.00 72.44 96 GLU A C 1
ATOM 781 O O . GLU A 1 96 ? 6.964 -11.674 -18.058 1.00 72.44 96 GLU A O 1
ATOM 786 N N . GLU A 1 97 ? 7.361 -13.333 -16.603 1.00 80.25 97 GLU A N 1
ATOM 787 C CA . GLU A 1 97 ? 6.414 -12.897 -15.572 1.00 80.25 97 GLU A CA 1
ATOM 788 C C . GLU A 1 97 ? 7.124 -12.872 -14.221 1.00 80.25 97 GLU A C 1
ATOM 790 O O . GLU A 1 97 ? 7.861 -13.799 -13.878 1.00 80.25 97 GLU A O 1
ATOM 795 N N . MET A 1 98 ? 6.920 -11.811 -13.447 1.00 86.62 98 MET A N 1
ATOM 796 C CA . MET A 1 98 ? 7.448 -11.703 -12.095 1.00 86.62 98 MET A CA 1
ATOM 797 C C . MET A 1 98 ? 6.321 -11.705 -11.073 1.00 86.62 98 MET A C 1
ATOM 799 O O . MET A 1 98 ? 5.274 -11.084 -11.255 1.00 86.62 98 MET A O 1
ATOM 803 N N . HIS A 1 99 ? 6.578 -12.360 -9.945 1.00 90.56 99 HIS A N 1
ATOM 804 C CA . HIS A 1 99 ? 5.691 -12.308 -8.793 1.00 90.56 99 HIS A CA 1
ATOM 805 C C . HIS A 1 99 ? 6.482 -12.065 -7.521 1.00 90.56 99 HIS A C 1
ATOM 807 O O . HIS A 1 99 ? 7.537 -12.665 -7.314 1.00 90.56 99 HIS A O 1
ATOM 813 N N . LEU A 1 100 ? 5.936 -11.232 -6.644 1.00 92.12 100 LEU A N 1
ATOM 814 C CA . LEU A 1 100 ? 6.375 -11.154 -5.261 1.00 92.12 100 LEU A CA 1
ATOM 815 C C . LEU A 1 100 ? 5.623 -12.208 -4.452 1.00 92.12 100 LEU A C 1
ATOM 817 O O . LEU A 1 100 ? 4.409 -12.362 -4.587 1.00 92.12 100 LEU A O 1
ATOM 821 N N . THR A 1 101 ? 6.335 -12.920 -3.591 1.00 91.31 101 THR A N 1
ATOM 822 C CA . THR A 1 101 ? 5.746 -13.839 -2.618 1.00 91.31 101 THR A CA 1
ATOM 823 C C . THR A 1 101 ? 6.172 -13.473 -1.213 1.00 91.31 101 THR A C 1
ATOM 825 O O . THR A 1 101 ? 7.288 -13.010 -0.989 1.00 91.31 101 THR A O 1
ATOM 828 N N . PHE A 1 102 ? 5.283 -13.722 -0.260 1.00 87.69 102 PHE A N 1
ATOM 829 C CA . PHE A 1 102 ? 5.554 -13.520 1.154 1.00 87.69 102 PHE A CA 1
ATOM 830 C C . PHE A 1 102 ? 5.509 -14.881 1.862 1.00 87.69 102 PHE A C 1
ATOM 832 O O . PHE A 1 102 ? 4.440 -15.499 1.890 1.00 87.69 102 PHE A O 1
ATOM 839 N N . PRO A 1 103 ? 6.629 -15.380 2.421 1.00 82.69 103 PRO A N 1
ATOM 840 C CA . PRO A 1 103 ? 6.699 -16.721 3.000 1.00 82.69 103 PRO A CA 1
ATOM 841 C C . PRO A 1 103 ? 5.626 -17.014 4.059 1.00 82.69 103 PRO A C 1
ATOM 843 O O . PRO A 1 103 ? 5.112 -18.133 4.097 1.00 82.69 103 PRO A O 1
ATOM 846 N N . GLY A 1 104 ? 5.236 -16.017 4.866 1.00 81.62 104 GLY A N 1
ATOM 847 C CA . GLY A 1 104 ? 4.188 -16.156 5.891 1.00 81.62 104 GLY A CA 1
ATOM 848 C C . GLY A 1 104 ? 2.795 -16.479 5.330 1.00 81.62 104 GLY A C 1
ATOM 849 O O . GLY A 1 104 ? 1.950 -17.069 5.993 1.00 81.62 104 GLY A O 1
ATOM 850 N N . PHE A 1 105 ? 2.547 -16.191 4.054 1.00 83.50 105 PHE A N 1
ATOM 851 C CA . PHE A 1 105 ? 1.275 -16.510 3.397 1.00 83.50 105 PHE A CA 1
ATOM 852 C C . PHE A 1 105 ? 1.290 -17.849 2.653 1.00 83.50 105 PHE A C 1
ATOM 854 O O . PHE A 1 105 ? 0.301 -18.227 2.015 1.00 83.50 105 PHE A O 1
ATOM 861 N N . GLY A 1 106 ? 2.398 -18.586 2.763 1.00 70.00 106 GLY A N 1
ATOM 862 C CA . GLY A 1 106 ? 2.606 -19.861 2.099 1.00 70.00 106 GLY A CA 1
ATOM 863 C C . GLY A 1 106 ? 2.650 -19.750 0.574 1.00 70.00 106 GLY A C 1
ATOM 864 O O . GLY A 1 106 ? 2.565 -18.678 -0.022 1.00 70.00 106 GLY A O 1
ATOM 865 N N . ALA A 1 107 ? 2.744 -20.905 -0.083 1.00 63.34 107 ALA A N 1
ATOM 866 C CA . ALA A 1 107 ? 2.829 -21.027 -1.540 1.00 63.34 107 ALA A CA 1
ATOM 867 C C . ALA A 1 107 ? 1.499 -20.737 -2.270 1.00 63.34 107 ALA A C 1
ATOM 869 O O . ALA A 1 107 ? 1.231 -21.314 -3.315 1.00 63.34 107 ALA A O 1
ATOM 870 N N . THR A 1 108 ? 0.611 -19.927 -1.693 1.00 64.88 108 THR A N 1
ATOM 871 C CA . THR A 1 108 ? -0.718 -19.638 -2.257 1.00 64.88 108 THR A CA 1
ATOM 872 C C . THR A 1 108 ? -0.978 -18.158 -2.482 1.00 64.88 108 THR A C 1
ATOM 874 O O . THR A 1 108 ? -1.976 -17.831 -3.120 1.00 64.88 108 THR A O 1
ATOM 877 N N . ALA A 1 109 ? -0.108 -17.277 -1.982 1.00 81.88 109 ALA A N 1
ATOM 878 C CA . ALA A 1 109 ? -0.205 -15.841 -2.206 1.00 81.88 109 ALA A CA 1
ATOM 879 C C . ALA A 1 109 ? 0.948 -15.372 -3.086 1.00 81.88 109 ALA A C 1
ATOM 881 O O . ALA A 1 109 ? 2.119 -15.460 -2.710 1.00 81.88 109 ALA A O 1
ATOM 882 N N . ALA A 1 110 ? 0.589 -14.879 -4.264 1.00 90.19 110 ALA A N 1
ATOM 883 C CA . ALA A 1 110 ? 1.488 -14.197 -5.176 1.00 90.19 110 ALA A CA 1
ATOM 884 C C . ALA A 1 110 ? 0.937 -12.799 -5.429 1.00 90.19 110 ALA A C 1
ATOM 886 O O . ALA A 1 110 ? -0.278 -12.605 -5.492 1.00 90.19 110 ALA A O 1
ATOM 887 N N . PHE A 1 111 ? 1.836 -11.843 -5.609 1.00 93.19 111 PHE A N 1
ATOM 888 C CA . PHE A 1 111 ? 1.495 -10.459 -5.881 1.00 93.19 111 PHE A CA 1
ATOM 889 C C . PHE A 1 111 ? 2.176 -9.993 -7.160 1.00 93.19 111 PHE A C 1
ATOM 891 O O . PHE A 1 111 ? 3.327 -10.340 -7.427 1.00 93.19 111 PHE A O 1
ATOM 898 N N . ALA A 1 112 ? 1.461 -9.204 -7.948 1.00 93.88 112 ALA A N 1
ATOM 899 C CA . ALA A 1 112 ? 1.975 -8.599 -9.167 1.00 93.88 112 ALA A CA 1
ATOM 900 C C . ALA A 1 112 ? 1.410 -7.194 -9.346 1.00 93.88 112 ALA A C 1
ATOM 902 O O . ALA A 1 112 ? 0.387 -6.842 -8.757 1.00 93.88 112 ALA A O 1
ATOM 903 N N . PHE A 1 113 ? 2.066 -6.392 -10.178 1.00 94.12 113 PHE A N 1
ATOM 904 C CA . PHE A 1 113 ? 1.484 -5.133 -10.616 1.00 94.12 113 PHE A CA 1
ATOM 905 C C . PHE A 1 113 ? 0.548 -5.352 -11.798 1.00 94.12 113 PHE A C 1
ATOM 907 O O . PHE A 1 113 ? 0.766 -6.202 -12.656 1.00 94.12 113 PHE A O 1
ATOM 914 N N . VAL A 1 114 ? -0.503 -4.547 -11.843 1.00 91.56 114 VAL A N 1
ATOM 915 C CA . VAL A 1 114 ? -1.483 -4.536 -12.924 1.00 91.56 114 VAL A CA 1
ATOM 916 C C . VAL A 1 114 ? -1.591 -3.100 -13.415 1.00 91.56 114 VAL A C 1
ATOM 918 O O . VAL A 1 114 ? -1.807 -2.212 -12.587 1.00 91.56 114 VAL A O 1
ATOM 921 N N . PRO A 1 115 ? -1.423 -2.825 -14.719 1.00 89.38 115 PRO A N 1
ATOM 922 C CA . PRO A 1 115 ? -1.630 -1.487 -15.255 1.00 89.38 115 PRO A CA 1
ATOM 923 C C . PRO A 1 115 ? -3.023 -0.967 -14.914 1.00 89.38 115 PRO A C 1
ATOM 925 O O . PRO A 1 115 ? -4.006 -1.702 -14.997 1.00 89.38 115 PRO A O 1
ATOM 928 N N . ASN A 1 116 ? -3.110 0.303 -14.534 1.00 85.69 116 ASN A N 1
ATOM 929 C CA . ASN A 1 116 ? -4.400 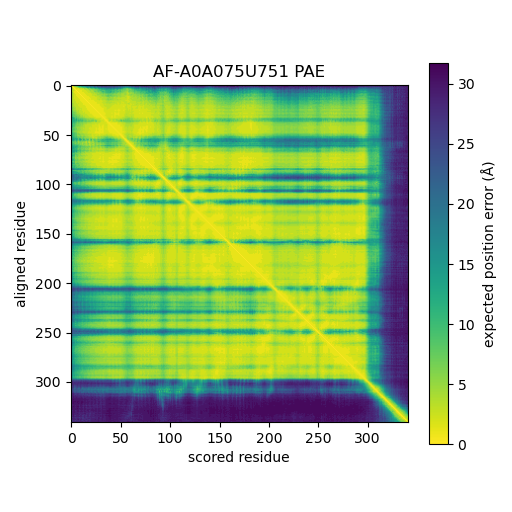0.948 -14.371 1.00 85.69 116 ASN A CA 1
ATOM 930 C C . ASN A 1 116 ? -4.847 1.516 -15.726 1.00 85.69 116 ASN A C 1
ATOM 932 O O . ASN A 1 116 ? -4.162 2.372 -16.283 1.00 85.69 116 ASN A O 1
ATOM 936 N N . GLU A 1 117 ? -5.976 1.053 -16.269 1.00 70.75 117 GLU A N 1
ATOM 937 C CA . GLU A 1 117 ? -6.413 1.410 -17.634 1.00 70.75 117 GLU A CA 1
ATOM 938 C C . GLU A 1 117 ? -7.048 2.816 -17.754 1.00 70.75 117 GLU A C 1
ATOM 940 O O . GLU A 1 117 ? -7.532 3.195 -18.820 1.00 70.75 117 GLU A O 1
ATOM 945 N N . GLY A 1 118 ? -7.067 3.604 -16.673 1.00 68.06 118 GLY A N 1
ATOM 946 C CA . GLY A 1 118 ? -7.621 4.963 -16.655 1.00 68.06 118 GLY A CA 1
ATOM 947 C C . GLY A 1 118 ? -6.632 6.059 -17.073 1.00 68.06 118 GLY A C 1
ATOM 948 O O . GLY A 1 118 ? -5.424 5.845 -17.141 1.00 68.06 118 GLY A O 1
ATOM 949 N N . GLU A 1 119 ? -7.131 7.288 -17.260 1.00 67.31 119 GLU A N 1
ATOM 950 C CA . GLU A 1 119 ? -6.303 8.475 -17.573 1.00 67.31 119 GLU A CA 1
ATOM 951 C C . GLU A 1 119 ? -5.256 8.783 -16.492 1.00 67.31 119 GLU A C 1
ATOM 953 O O . GLU A 1 119 ? -4.234 9.412 -16.759 1.00 67.31 119 GLU A O 1
ATOM 958 N N . ARG A 1 120 ? -5.486 8.300 -15.265 1.00 73.81 120 ARG A N 1
ATOM 959 C CA . ARG A 1 120 ? -4.517 8.375 -14.173 1.00 73.81 120 ARG A CA 1
ATOM 960 C C . ARG A 1 120 ? -3.295 7.475 -14.396 1.00 73.81 120 ARG A C 1
ATOM 962 O O . ARG A 1 120 ? -2.323 7.659 -13.680 1.00 73.81 120 ARG A O 1
ATOM 969 N N . GLY A 1 121 ? -3.277 6.524 -15.331 1.00 83.94 121 GLY A N 1
ATOM 970 C CA . GLY A 1 121 ? -2.121 5.638 -15.556 1.00 83.94 121 GLY A CA 1
ATOM 971 C C . GLY A 1 121 ? -1.599 4.968 -14.272 1.00 83.94 121 GLY A C 1
ATOM 972 O O . GLY A 1 121 ? -2.340 4.805 -13.303 1.00 83.94 121 GLY A O 1
ATOM 973 N N . GLY A 1 122 ? -0.307 4.632 -14.220 1.00 90.06 122 GLY A N 1
ATOM 974 C CA . GLY A 1 122 ? 0.317 3.927 -13.088 1.00 90.06 122 GLY A CA 1
ATOM 975 C C . GLY A 1 122 ? -0.128 2.468 -12.966 1.00 90.06 122 GLY A C 1
ATOM 976 O O . GLY A 1 122 ? -0.680 1.893 -13.907 1.00 90.06 122 GLY A O 1
ATOM 977 N N . THR A 1 123 ? 0.136 1.849 -11.817 1.00 93.56 123 THR A N 1
ATOM 978 C CA . THR A 1 123 ? -0.149 0.425 -11.593 1.00 93.56 123 THR A CA 1
ATOM 979 C C . THR A 1 123 ? -0.783 0.166 -10.231 1.00 93.56 123 THR A C 1
ATOM 981 O O . THR A 1 123 ? -0.662 0.967 -9.306 1.00 93.56 123 THR A O 1
ATOM 984 N N . ALA A 1 124 ? -1.481 -0.959 -10.111 1.00 95.00 124 ALA A N 1
ATOM 985 C CA . ALA A 1 124 ? -2.034 -1.459 -8.863 1.00 95.00 124 ALA A CA 1
ATOM 986 C C . ALA A 1 124 ? -1.295 -2.727 -8.427 1.00 95.00 124 ALA A C 1
ATOM 988 O O . ALA A 1 124 ? -1.239 -3.704 -9.180 1.00 95.00 124 ALA A O 1
ATOM 989 N N . PHE A 1 125 ? -0.755 -2.731 -7.212 1.00 96.12 125 PHE A N 1
ATOM 990 C CA . PHE A 1 125 ? -0.195 -3.932 -6.603 1.00 96.12 125 PHE A CA 1
ATOM 991 C C . PHE A 1 125 ? -1.331 -4.851 -6.166 1.00 96.12 125 PHE A C 1
ATOM 993 O O . PHE A 1 125 ? -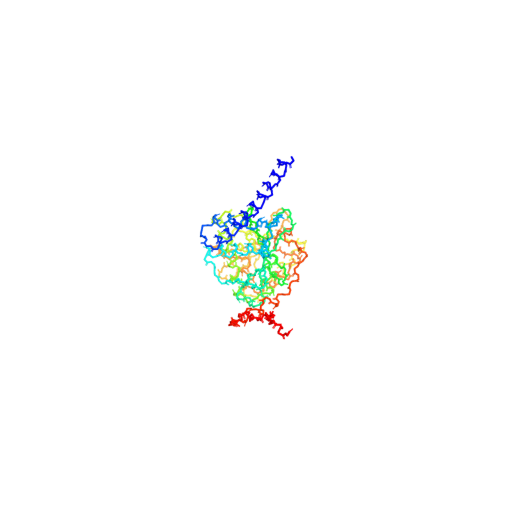2.184 -4.460 -5.370 1.00 96.12 125 PHE A O 1
ATOM 1000 N N . THR A 1 126 ? -1.373 -6.053 -6.726 1.00 94.31 126 THR A N 1
ATOM 1001 C CA . THR A 1 126 ? -2.563 -6.903 -6.736 1.00 94.31 126 THR A CA 1
ATOM 1002 C C . THR A 1 126 ? -2.221 -8.307 -6.265 1.00 94.31 126 THR A C 1
ATOM 1004 O O . THR A 1 126 ? -1.241 -8.891 -6.729 1.00 94.31 126 THR A O 1
ATOM 1007 N N . GLU A 1 127 ? -3.037 -8.874 -5.375 1.00 92.56 127 GLU A N 1
ATOM 1008 C CA . GLU A 1 127 ? -2.952 -10.300 -5.050 1.00 92.56 127 GLU A CA 1
ATOM 1009 C C . GLU A 1 127 ? -3.558 -11.114 -6.199 1.00 92.56 127 GLU A C 1
ATOM 1011 O O . GLU A 1 127 ? -4.718 -10.934 -6.573 1.00 92.56 127 GLU A O 1
ATOM 1016 N N . VAL A 1 128 ? -2.750 -11.989 -6.796 1.00 90.06 128 VAL A N 1
ATOM 1017 C CA . VAL A 1 128 ? -3.032 -12.576 -8.112 1.00 90.06 128 VAL A CA 1
ATOM 1018 C C . VAL A 1 128 ? -4.248 -13.507 -8.086 1.00 90.06 128 VAL A C 1
ATOM 1020 O O . VAL A 1 128 ? -4.982 -13.568 -9.070 1.00 90.06 128 VAL A O 1
ATOM 1023 N N . ARG A 1 129 ? -4.499 -14.229 -6.984 1.00 86.62 129 ARG A N 1
ATOM 1024 C CA . ARG A 1 129 ? -5.613 -15.189 -6.899 1.00 86.62 129 ARG A CA 1
ATOM 1025 C C . ARG A 1 129 ? -6.973 -14.506 -6.810 1.00 86.62 129 ARG A C 1
ATOM 1027 O O . ARG A 1 129 ? -7.948 -14.992 -7.378 1.00 86.62 129 ARG A O 1
ATOM 1034 N N . THR A 1 130 ? -7.055 -13.454 -6.007 1.00 88.00 130 THR A N 1
ATOM 1035 C CA . THR A 1 130 ? -8.298 -12.758 -5.663 1.00 88.00 130 THR A CA 1
ATOM 1036 C C . THR A 1 130 ? -8.541 -11.543 -6.546 1.00 88.00 130 THR A C 1
ATOM 1038 O O . THR A 1 130 ? -9.675 -11.082 -6.617 1.00 88.00 130 THR A O 1
ATOM 1041 N N . GLY A 1 131 ? -7.505 -11.024 -7.211 1.00 89.94 131 GLY A N 1
ATOM 1042 C CA . GLY A 1 131 ? -7.577 -9.787 -7.986 1.00 89.94 131 GLY A CA 1
ATOM 1043 C C . GLY A 1 131 ? -7.664 -8.527 -7.119 1.00 89.94 131 GLY A C 1
ATOM 1044 O O . GLY A 1 131 ? -7.884 -7.439 -7.648 1.00 89.94 131 GLY A O 1
ATOM 1045 N N . LEU A 1 132 ? -7.489 -8.652 -5.799 1.00 92.00 132 LEU A N 1
ATOM 1046 C CA . LEU A 1 132 ? -7.577 -7.535 -4.864 1.00 92.00 132 LEU A CA 1
ATOM 1047 C C . LEU A 1 132 ? -6.400 -6.575 -5.059 1.00 92.00 132 LEU A C 1
ATOM 1049 O O . LEU A 1 132 ? -5.246 -6.926 -4.812 1.00 92.00 132 LEU A O 1
ATOM 1053 N N . ARG A 1 133 ? -6.719 -5.352 -5.491 1.00 94.56 133 ARG A N 1
ATOM 1054 C CA . ARG A 1 133 ? -5.783 -4.242 -5.713 1.00 94.56 133 ARG A CA 1
ATOM 1055 C C . ARG A 1 133 ? -5.485 -3.544 -4.386 1.00 94.56 133 ARG A C 1
ATOM 1057 O O . ARG A 1 133 ? -6.285 -2.729 -3.938 1.00 94.56 133 ARG A O 1
ATOM 1064 N N . LEU A 1 134 ? -4.360 -3.871 -3.759 1.00 96.12 134 LEU A N 1
ATOM 1065 C CA . LEU A 1 134 ? -4.011 -3.443 -2.399 1.00 96.12 134 LEU A CA 1
ATOM 1066 C C . LEU A 1 134 ? -3.560 -1.987 -2.318 1.00 96.12 134 LEU A C 1
ATOM 1068 O O . LEU A 1 134 ? -3.903 -1.286 -1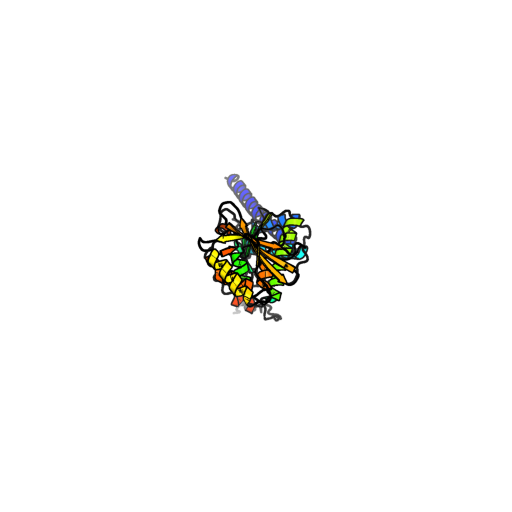.369 1.00 96.12 134 LEU A O 1
ATOM 1072 N N . PHE A 1 135 ? -2.793 -1.532 -3.305 1.00 97.62 135 PHE A N 1
ATOM 1073 C CA . PHE A 1 135 ? -2.409 -0.132 -3.416 1.00 97.62 135 PHE A CA 1
ATOM 1074 C C . PHE A 1 135 ? -2.162 0.262 -4.864 1.00 97.62 135 PHE A C 1
ATOM 1076 O O . PHE A 1 135 ? -1.837 -0.564 -5.718 1.00 97.62 135 PHE A O 1
ATOM 1083 N N . TYR A 1 136 ? -2.316 1.551 -5.119 1.00 96.75 136 TYR A N 1
ATOM 1084 C CA . TYR A 1 136 ? -1.965 2.219 -6.354 1.00 96.75 136 TYR A CA 1
ATOM 1085 C C . TYR A 1 136 ? -0.576 2.845 -6.238 1.00 96.75 136 TYR A C 1
ATOM 1087 O O . TYR A 1 136 ? -0.258 3.429 -5.203 1.00 96.75 136 TYR A O 1
ATOM 1095 N N . TRP A 1 137 ? 0.218 2.782 -7.307 1.00 97.38 137 TRP A N 1
ATOM 1096 C CA . TRP A 1 137 ? 1.514 3.445 -7.392 1.00 97.38 137 TRP A CA 1
ATOM 1097 C C . TRP A 1 137 ? 1.726 4.107 -8.758 1.00 97.38 137 TRP A C 1
ATOM 1099 O O . TRP A 1 137 ? 1.623 3.475 -9.814 1.00 97.38 137 TRP A O 1
ATOM 1109 N N . SER A 1 138 ? 2.059 5.399 -8.726 1.00 95.56 138 SER A N 1
ATOM 1110 C CA . SER A 1 138 ? 2.518 6.173 -9.876 1.00 95.56 138 SER A CA 1
ATOM 1111 C C . SER A 1 138 ? 3.939 6.661 -9.650 1.00 95.56 138 SER A C 1
ATOM 1113 O O . SER A 1 138 ? 4.176 7.503 -8.781 1.00 95.56 138 SER A O 1
ATOM 1115 N N . LEU A 1 139 ? 4.872 6.177 -10.472 1.00 95.12 139 LEU A N 1
ATOM 1116 C CA . LEU A 1 139 ? 6.231 6.715 -10.513 1.00 95.12 139 LEU A CA 1
ATOM 1117 C C . LEU A 1 139 ? 6.225 8.158 -11.043 1.00 95.12 139 LEU A C 1
ATOM 1119 O O . LEU A 1 139 ? 6.797 9.042 -10.418 1.00 95.12 139 LEU A O 1
ATOM 1123 N N . GLU A 1 140 ? 5.495 8.410 -12.135 1.00 92.81 140 GLU A N 1
ATOM 1124 C CA . GLU A 1 140 ? 5.434 9.716 -12.809 1.00 92.81 140 GLU A CA 1
ATOM 1125 C C . GLU A 1 140 ? 4.888 10.828 -11.903 1.00 92.81 140 GLU A C 1
ATOM 1127 O O . GLU A 1 140 ? 5.421 11.936 -11.879 1.00 92.81 140 GLU A O 1
ATOM 1132 N N . ARG A 1 141 ? 3.823 10.544 -11.144 1.00 94.56 141 ARG A N 1
ATOM 1133 C CA . ARG A 1 141 ? 3.221 11.531 -10.232 1.00 94.56 141 ARG A CA 1
ATOM 1134 C C . ARG A 1 141 ? 3.780 11.496 -8.821 1.00 94.56 141 ARG A C 1
ATOM 1136 O O . ARG A 1 141 ? 3.375 12.327 -8.015 1.00 94.56 141 ARG A O 1
ATOM 1143 N N . ARG A 1 142 ? 4.674 10.552 -8.524 1.00 96.81 142 ARG A N 1
ATOM 1144 C CA . ARG A 1 142 ? 5.161 10.273 -7.171 1.00 96.81 142 ARG A CA 1
ATOM 1145 C C . ARG A 1 142 ? 4.009 10.129 -6.169 1.00 96.81 142 ARG A C 1
ATOM 1147 O O . ARG A 1 142 ? 3.957 10.810 -5.152 1.00 96.81 142 ARG A O 1
ATOM 1154 N N . GLU A 1 143 ? 3.056 9.261 -6.497 1.00 97.25 143 GLU A N 1
ATOM 1155 C CA . GLU A 1 143 ? 1.811 9.083 -5.739 1.00 97.25 143 GLU A CA 1
ATOM 1156 C C . GLU A 1 143 ? 1.638 7.614 -5.342 1.00 97.25 143 GLU A C 1
ATOM 1158 O O . GLU A 1 143 ? 1.777 6.722 -6.186 1.00 97.25 143 GLU A O 1
ATOM 1163 N N . ILE A 1 144 ? 1.314 7.369 -4.071 1.00 98.31 144 ILE A N 1
ATOM 1164 C CA . ILE A 1 144 ? 0.927 6.056 -3.539 1.00 98.31 144 ILE A CA 1
ATOM 1165 C C . ILE A 1 144 ? -0.413 6.210 -2.825 1.00 98.31 144 ILE A C 1
ATOM 1167 O O . ILE A 1 144 ? -0.599 7.147 -2.053 1.00 98.31 144 ILE A O 1
ATOM 1171 N N . LYS A 1 145 ? -1.350 5.291 -3.068 1.00 97.75 145 LYS A N 1
ATOM 1172 C CA . LYS A 1 145 ? -2.637 5.258 -2.357 1.00 97.75 145 LYS A CA 1
ATOM 1173 C C . LYS A 1 145 ? -2.974 3.843 -1.938 1.00 97.75 145 LYS A C 1
ATOM 1175 O O . LYS A 1 145 ? -2.984 2.957 -2.791 1.00 97.75 145 LYS A O 1
ATOM 1180 N N . PHE A 1 146 ? -3.271 3.623 -0.665 1.00 98.31 146 PHE A N 1
ATOM 1181 C CA . PHE A 1 146 ? -3.690 2.316 -0.168 1.00 98.31 146 PHE A CA 1
ATOM 1182 C C . PHE A 1 146 ? -5.204 2.125 -0.271 1.00 98.31 146 PHE A C 1
ATOM 1184 O O . PHE A 1 146 ? -5.989 3.057 -0.111 1.00 98.31 146 PHE A O 1
ATOM 1191 N N . ASN A 1 147 ? -5.620 0.890 -0.547 1.00 96.62 147 ASN A N 1
ATOM 1192 C CA . ASN A 1 147 ? -7.020 0.522 -0.692 1.00 96.62 147 ASN A CA 1
ATOM 1193 C C . ASN A 1 147 ? -7.528 -0.160 0.585 1.00 96.62 147 ASN A C 1
ATOM 1195 O O . ASN A 1 147 ? -7.288 -1.354 0.787 1.00 96.62 147 ASN A O 1
ATOM 1199 N N . ALA A 1 148 ? -8.255 0.584 1.427 1.00 94.94 148 ALA A N 1
ATOM 1200 C CA . ALA A 1 148 ? -8.832 0.049 2.662 1.00 94.94 148 ALA A CA 1
ATOM 1201 C C . ALA A 1 148 ? -9.707 -1.183 2.429 1.00 94.94 148 ALA A C 1
ATOM 1203 O O . ALA A 1 148 ? -9.593 -2.158 3.173 1.00 94.94 148 ALA A O 1
ATOM 1204 N N . HIS A 1 149 ? -10.545 -1.156 1.388 1.00 94.56 149 HIS A N 1
ATOM 1205 C CA . HIS A 1 149 ? -11.438 -2.260 1.061 1.00 94.56 149 HIS A CA 1
ATOM 1206 C C . HIS A 1 149 ? -10.643 -3.535 0.781 1.00 94.56 149 HIS A C 1
ATOM 1208 O O . HIS A 1 149 ? -10.834 -4.543 1.457 1.00 94.56 149 HIS A O 1
ATOM 1214 N N . ALA A 1 150 ? -9.705 -3.477 -0.169 1.00 95.12 150 ALA A N 1
ATOM 1215 C CA . ALA A 1 150 ? -8.938 -4.645 -0.592 1.00 95.12 150 ALA A CA 1
ATOM 1216 C C . ALA A 1 150 ? -7.989 -5.169 0.493 1.00 95.12 150 ALA A C 1
ATOM 1218 O O . ALA A 1 150 ? -7.837 -6.383 0.633 1.00 95.12 150 ALA A O 1
ATOM 1219 N N . LEU A 1 151 ? -7.371 -4.277 1.274 1.00 95.94 151 LEU A N 1
ATOM 1220 C CA . LEU A 1 151 ? -6.524 -4.671 2.398 1.00 95.94 151 LEU A CA 1
ATOM 1221 C C . LEU A 1 151 ? -7.334 -5.373 3.488 1.00 95.94 151 LEU A C 1
ATOM 1223 O O . LEU A 1 151 ? -6.919 -6.435 3.943 1.00 95.94 151 LEU A O 1
ATOM 1227 N N . ALA A 1 152 ? -8.498 -4.839 3.869 1.00 94.25 152 ALA A N 1
ATOM 1228 C CA . ALA A 1 152 ? -9.370 -5.489 4.844 1.00 94.25 152 ALA A CA 1
ATOM 1229 C C . ALA A 1 152 ? -9.858 -6.855 4.339 1.00 94.25 152 ALA A C 1
ATOM 1231 O O . ALA A 1 152 ? -9.774 -7.850 5.058 1.00 94.25 152 ALA A O 1
ATOM 1232 N N . ASP A 1 153 ? -10.295 -6.928 3.080 1.00 92.94 153 ASP A N 1
ATOM 1233 C CA . ASP A 1 153 ? -10.733 -8.171 2.443 1.00 92.94 153 ASP A CA 1
ATOM 1234 C C . ASP A 1 153 ? -9.642 -9.244 2.439 1.00 92.94 153 ASP A C 1
ATOM 1236 O O . ASP A 1 153 ? -9.901 -10.414 2.723 1.00 92.94 153 ASP A O 1
ATOM 1240 N N . LEU A 1 154 ? -8.412 -8.858 2.103 1.00 92.00 154 LEU A N 1
ATOM 1241 C CA . LEU A 1 154 ? -7.312 -9.802 2.018 1.00 92.00 154 LEU A CA 1
ATOM 1242 C C . LEU A 1 154 ? -6.832 -10.229 3.410 1.00 92.00 154 LEU A C 1
ATOM 1244 O O . LEU A 1 154 ? -6.687 -11.423 3.672 1.00 92.00 154 LEU A O 1
ATOM 1248 N N . LEU A 1 155 ? -6.570 -9.259 4.285 1.00 92.50 155 LEU A N 1
ATOM 1249 C CA . LEU A 1 155 ? -5.844 -9.478 5.532 1.00 92.50 155 LEU A CA 1
ATOM 1250 C C . LEU A 1 155 ? -6.744 -9.937 6.673 1.00 92.50 155 LEU A C 1
ATOM 1252 O O . LEU A 1 155 ? -6.281 -10.690 7.518 1.00 92.50 155 LEU A O 1
ATOM 1256 N N . ILE A 1 156 ? -8.017 -9.545 6.713 1.00 89.69 156 ILE A N 1
ATOM 1257 C CA . ILE A 1 156 ? -8.924 -10.002 7.774 1.00 89.69 156 ILE A CA 1
ATOM 1258 C C . ILE A 1 156 ? -9.491 -11.385 7.426 1.00 89.69 156 ILE A C 1
ATOM 1260 O O . ILE A 1 156 ? -9.460 -12.289 8.264 1.00 89.69 156 ILE A O 1
ATOM 1264 N N . ASP A 1 157 ? -9.956 -11.570 6.186 1.00 80.06 157 ASP A N 1
ATOM 1265 C CA . ASP A 1 157 ? -10.753 -12.740 5.785 1.00 80.06 157 ASP A CA 1
ATOM 1266 C C . ASP A 1 157 ? -9.944 -13.833 5.058 1.00 80.06 157 ASP A C 1
ATOM 1268 O O . ASP A 1 157 ? -10.175 -15.025 5.267 1.00 80.06 157 ASP A O 1
ATOM 1272 N N . LYS A 1 158 ? -8.972 -13.467 4.209 1.00 77.12 158 LYS A N 1
ATOM 1273 C CA . LYS A 1 158 ? -8.494 -14.375 3.147 1.00 77.12 158 LYS A CA 1
ATOM 1274 C C . LYS A 1 158 ? -7.075 -14.930 3.307 1.00 77.12 158 LYS A C 1
ATOM 1276 O O . LYS A 1 158 ? -6.728 -15.826 2.528 1.00 77.12 158 LYS A O 1
ATOM 1281 N N . LEU A 1 159 ? -6.248 -14.434 4.235 1.00 78.44 159 LEU A N 1
ATOM 1282 C CA . LEU A 1 159 ? -4.799 -14.670 4.160 1.00 78.44 159 LEU A CA 1
ATOM 1283 C C . LEU A 1 159 ? -4.077 -14.864 5.499 1.00 78.44 159 LEU A C 1
ATOM 1285 O O . LEU A 1 159 ? -4.198 -14.021 6.367 1.00 78.44 159 LEU A O 1
ATOM 1289 N N . GLY A 1 160 ? -3.241 -15.904 5.628 1.00 74.00 160 GLY A N 1
ATOM 1290 C CA . GLY A 1 160 ? -2.239 -16.047 6.706 1.00 74.00 160 GLY A CA 1
ATOM 1291 C C . GLY A 1 160 ? -2.783 -16.120 8.139 1.00 74.00 160 GLY A C 1
ATOM 1292 O O . GLY A 1 160 ? -3.996 -16.117 8.357 1.00 74.00 160 GLY A O 1
ATOM 1293 N N . ASP A 1 161 ? -1.881 -16.182 9.120 1.00 84.12 161 ASP A N 1
ATOM 1294 C CA . ASP A 1 161 ? -2.207 -15.953 10.533 1.00 84.12 161 ASP A CA 1
ATOM 1295 C C . ASP A 1 161 ? -2.048 -14.467 10.921 1.00 84.12 161 ASP A C 1
ATOM 1297 O O . ASP A 1 161 ? -1.535 -13.665 10.138 1.00 84.12 161 ASP A O 1
ATOM 1301 N N . ALA A 1 162 ? -2.515 -14.088 12.118 1.00 83.19 162 ALA A N 1
ATOM 1302 C CA . ALA A 1 162 ? -2.469 -12.706 12.614 1.00 83.19 162 ALA A CA 1
ATOM 1303 C C . ALA A 1 162 ? -1.064 -12.088 12.537 1.00 83.19 162 ALA A C 1
ATOM 1305 O O . ALA A 1 162 ? -0.902 -10.957 12.091 1.00 83.19 162 ALA A O 1
ATOM 1306 N N . LYS A 1 163 ? -0.035 -12.856 12.907 1.00 87.38 163 LYS A N 1
ATOM 1307 C CA . LYS A 1 163 ? 1.344 -12.373 12.965 1.00 87.38 163 LYS A CA 1
ATOM 1308 C C . LYS A 1 163 ? 1.884 -12.075 11.570 1.00 87.38 163 LYS A C 1
ATOM 1310 O O . LYS A 1 163 ? 2.505 -11.033 11.368 1.00 87.38 163 LYS A O 1
ATOM 1315 N N . ASP A 1 164 ? 1.660 -12.975 10.620 1.00 89.88 164 ASP A N 1
ATOM 1316 C CA . ASP A 1 164 ? 2.135 -12.797 9.249 1.00 89.88 164 ASP A CA 1
ATOM 1317 C C . ASP A 1 164 ? 1.430 -11.622 8.556 1.00 89.88 164 ASP A C 1
ATOM 1319 O O . ASP A 1 164 ? 2.069 -10.870 7.818 1.00 89.88 164 ASP A O 1
ATOM 1323 N N . ARG A 1 165 ? 0.142 -11.396 8.857 1.00 91.44 165 ARG A N 1
ATOM 1324 C CA . ARG A 1 165 ? -0.604 -10.213 8.390 1.00 91.44 165 ARG A CA 1
ATOM 1325 C C . ARG A 1 165 ? 0.015 -8.918 8.922 1.00 91.44 165 ARG A C 1
ATOM 1327 O O . ARG A 1 165 ? 0.240 -8.013 8.126 1.00 91.44 165 ARG A O 1
ATOM 1334 N N . THR A 1 166 ? 0.354 -8.852 10.213 1.00 90.81 166 THR A N 1
ATOM 1335 C CA . THR A 1 166 ? 1.004 -7.675 10.822 1.00 90.81 166 THR A CA 1
ATOM 1336 C C . THR A 1 166 ? 2.395 -7.407 10.241 1.00 90.81 166 THR A C 1
ATOM 1338 O O . THR A 1 166 ? 2.781 -6.262 10.020 1.00 90.81 166 THR A O 1
ATOM 1341 N N . ILE A 1 167 ? 3.180 -8.451 9.953 1.00 91.88 167 ILE A N 1
ATOM 1342 C CA . ILE A 1 167 ? 4.493 -8.264 9.313 1.00 91.88 167 ILE A CA 1
ATOM 1343 C C . ILE A 1 167 ? 4.316 -7.706 7.896 1.00 91.88 167 ILE A C 1
ATOM 1345 O O . ILE A 1 167 ? 5.059 -6.816 7.486 1.00 91.88 167 ILE A O 1
ATOM 1349 N N . PHE A 1 168 ? 3.320 -8.192 7.156 1.00 93.50 168 PHE A N 1
ATOM 1350 C CA . PHE A 1 168 ? 3.033 -7.704 5.813 1.00 93.50 168 PHE A CA 1
ATOM 1351 C C . PHE A 1 168 ? 2.511 -6.259 5.798 1.00 93.50 168 PHE A C 1
ATOM 1353 O O . PHE A 1 168 ? 2.966 -5.470 4.971 1.00 93.50 168 PHE A O 1
ATOM 1360 N N . THR A 1 169 ? 1.612 -5.869 6.710 1.00 94.19 169 THR A N 1
ATOM 1361 C CA . THR A 1 169 ? 1.169 -4.464 6.822 1.00 94.19 169 THR A CA 1
ATOM 1362 C C . THR A 1 169 ? 2.338 -3.552 7.157 1.00 94.19 169 THR A C 1
ATOM 1364 O O . THR A 1 169 ? 2.513 -2.522 6.507 1.00 94.19 169 THR A O 1
ATOM 1367 N N . LYS A 1 170 ? 3.199 -3.974 8.089 1.00 94.00 170 LYS A N 1
ATOM 1368 C CA . LYS A 1 170 ? 4.420 -3.246 8.430 1.00 94.00 170 LYS A CA 1
ATOM 1369 C C . LYS A 1 170 ? 5.364 -3.101 7.236 1.00 94.00 170 LYS A C 1
ATOM 1371 O O . LYS A 1 170 ? 5.885 -2.016 7.016 1.00 94.00 170 LYS A O 1
ATOM 1376 N N . MET A 1 171 ? 5.553 -4.156 6.442 1.00 95.25 171 MET A N 1
ATOM 1377 C CA . MET A 1 171 ? 6.359 -4.113 5.216 1.00 95.25 171 MET A CA 1
ATOM 1378 C C . MET A 1 171 ? 5.847 -3.041 4.242 1.00 95.25 171 MET A C 1
ATOM 1380 O O . MET A 1 171 ? 6.637 -2.262 3.710 1.00 95.25 171 MET A O 1
ATOM 1384 N N . LEU A 1 172 ? 4.529 -2.983 4.023 1.00 96.81 172 LEU A N 1
ATOM 1385 C CA . LEU A 1 172 ? 3.907 -1.984 3.151 1.00 96.81 172 LEU A CA 1
ATOM 1386 C C . LEU A 1 172 ? 4.052 -0.560 3.702 1.00 96.81 172 LEU A C 1
ATOM 1388 O O . LEU A 1 172 ? 4.379 0.355 2.945 1.00 96.81 172 LEU A O 1
ATOM 1392 N N . LEU A 1 173 ? 3.837 -0.384 5.007 1.00 96.94 173 LEU A N 1
ATOM 1393 C CA . LEU A 1 173 ? 3.952 0.906 5.684 1.00 96.94 173 LEU A CA 1
ATOM 1394 C C . LEU A 1 173 ? 5.393 1.430 5.668 1.00 96.94 173 LEU A C 1
ATOM 1396 O O . LEU A 1 173 ? 5.624 2.570 5.272 1.00 96.94 173 LEU A O 1
ATOM 1400 N N . ASP A 1 174 ? 6.364 0.594 6.044 1.00 97.38 174 ASP A N 1
ATOM 1401 C CA . ASP A 1 174 ? 7.784 0.956 6.070 1.00 97.38 174 ASP A CA 1
ATOM 1402 C C . ASP A 1 174 ? 8.276 1.317 4.653 1.00 97.38 174 ASP A C 1
ATOM 1404 O O . ASP A 1 174 ? 9.035 2.273 4.480 1.00 97.38 174 ASP A O 1
ATOM 1408 N N . TRP A 1 175 ? 7.804 0.604 3.619 1.00 98.00 175 TRP A N 1
ATOM 1409 C CA . TRP A 1 175 ? 8.107 0.948 2.228 1.00 98.00 175 TRP A CA 1
ATOM 1410 C C . TRP A 1 175 ? 7.528 2.312 1.852 1.00 98.00 175 TRP A C 1
ATOM 1412 O O . TRP A 1 175 ? 8.245 3.156 1.320 1.00 98.00 175 TRP A O 1
ATOM 1422 N N . ALA A 1 176 ? 6.249 2.549 2.134 1.00 98.31 176 ALA A N 1
ATOM 1423 C CA . ALA A 1 176 ? 5.592 3.791 1.754 1.00 98.31 176 ALA A CA 1
ATOM 1424 C C . ALA A 1 176 ? 6.188 5.011 2.481 1.00 98.31 176 ALA A C 1
ATOM 1426 O O . ALA A 1 176 ? 6.446 6.026 1.834 1.00 98.31 176 ALA A O 1
ATOM 1427 N N . ARG A 1 177 ? 6.535 4.874 3.770 1.00 98.06 177 ARG A N 1
ATOM 1428 C CA . ARG A 1 177 ? 7.278 5.892 4.535 1.00 98.06 177 ARG A CA 1
ATOM 1429 C C . ARG A 1 177 ? 8.631 6.194 3.929 1.00 98.06 177 ARG A C 1
ATOM 1431 O O . ARG A 1 177 ? 8.981 7.354 3.744 1.00 98.06 177 ARG A O 1
ATOM 1438 N N . TYR A 1 178 ? 9.371 5.158 3.540 1.00 98.44 178 TYR A N 1
ATOM 1439 C CA . TYR A 1 178 ? 10.635 5.353 2.844 1.00 98.44 178 TYR A CA 1
ATOM 1440 C C . TYR A 1 178 ? 10.455 6.170 1.553 1.00 98.44 178 TYR A C 1
ATOM 1442 O O . TYR A 1 178 ? 11.246 7.079 1.290 1.00 98.44 178 TYR A O 1
ATOM 1450 N N . MET A 1 179 ? 9.413 5.882 0.765 1.00 98.62 179 MET A N 1
ATOM 1451 C CA . MET A 1 179 ? 9.108 6.622 -0.464 1.00 98.62 179 MET A CA 1
ATOM 1452 C C . MET A 1 179 ? 8.732 8.086 -0.179 1.00 98.62 179 MET A C 1
ATOM 1454 O O . MET A 1 179 ? 9.201 8.984 -0.880 1.00 98.62 179 MET A O 1
ATOM 1458 N N . GLU A 1 180 ? 7.925 8.347 0.849 1.00 98.50 180 GLU A N 1
ATOM 1459 C CA . GLU A 1 180 ? 7.568 9.704 1.279 1.00 98.50 180 GLU A CA 1
ATOM 1460 C C . GLU A 1 180 ? 8.801 10.486 1.752 1.00 98.50 180 GLU A C 1
ATOM 1462 O O . GLU A 1 180 ? 9.134 11.531 1.192 1.00 98.50 180 GLU A O 1
ATOM 1467 N N . GLU A 1 181 ? 9.528 9.955 2.734 1.00 98.00 181 GLU A N 1
ATOM 1468 C CA . GLU A 1 181 ? 10.637 10.643 3.400 1.00 98.00 181 GLU A CA 1
ATOM 1469 C C . GLU A 1 181 ? 11.848 10.848 2.480 1.00 98.00 181 GLU A C 1
ATOM 1471 O O . GLU A 1 181 ? 12.529 11.874 2.553 1.00 98.00 181 GLU A O 1
ATOM 1476 N N . THR A 1 182 ? 12.134 9.871 1.612 1.00 97.94 182 THR A N 1
ATOM 1477 C CA . THR A 1 182 ? 13.355 9.865 0.791 1.00 97.94 182 THR A CA 1
ATOM 1478 C C . THR A 1 182 ? 13.141 10.475 -0.590 1.00 97.94 182 THR A C 1
ATOM 1480 O O . THR A 1 182 ? 14.054 11.106 -1.124 1.00 97.94 182 THR A O 1
ATOM 1483 N N . LEU A 1 183 ? 11.964 10.270 -1.190 1.00 97.56 183 LEU A N 1
ATOM 1484 C CA . LEU A 1 183 ? 11.671 10.652 -2.577 1.00 97.56 183 LEU A CA 1
ATOM 1485 C C . LEU A 1 183 ? 10.547 11.695 -2.690 1.00 97.56 183 LEU A C 1
ATOM 1487 O O . LEU A 1 183 ? 10.233 12.133 -3.802 1.00 97.56 183 LEU A O 1
ATOM 1491 N N . GLY A 1 184 ? 9.952 12.116 -1.570 1.00 97.88 184 GLY A N 1
ATOM 1492 C CA . GLY A 1 184 ? 8.908 13.139 -1.541 1.00 97.88 184 GLY A CA 1
ATOM 1493 C C . GLY A 1 184 ? 7.604 12.684 -2.189 1.00 97.88 184 GLY A C 1
ATOM 1494 O O . GLY A 1 184 ? 6.933 13.494 -2.829 1.00 97.88 184 GLY A O 1
ATOM 1495 N N . TYR A 1 185 ? 7.280 11.392 -2.096 1.00 98.44 185 TYR A N 1
ATOM 1496 C CA . TYR A 1 185 ? 6.006 10.871 -2.587 1.00 98.44 185 TYR A CA 1
ATOM 1497 C C . TYR A 1 185 ? 4.831 11.436 -1.788 1.00 98.44 185 TYR A C 1
ATOM 1499 O O . TYR A 1 185 ? 4.897 11.538 -0.569 1.00 98.44 185 TYR A O 1
ATOM 1507 N N . ALA A 1 186 ? 3.734 11.744 -2.478 1.00 98.31 186 ALA A N 1
ATOM 1508 C CA . ALA A 1 186 ? 2.443 11.946 -1.839 1.00 98.31 186 ALA A CA 1
ATOM 1509 C C . ALA A 1 186 ? 1.839 10.572 -1.528 1.00 98.31 186 ALA A C 1
ATOM 1511 O O . ALA A 1 186 ? 1.499 9.820 -2.449 1.00 98.31 186 ALA A O 1
ATOM 1512 N N . VAL A 1 187 ? 1.731 10.242 -0.243 1.00 98.31 187 VAL A N 1
ATOM 1513 C CA . VAL A 1 187 ? 1.237 8.943 0.213 1.00 98.31 187 VAL A CA 1
ATOM 1514 C C . VAL A 1 187 ? -0.089 9.117 0.944 1.00 98.31 187 VAL A C 1
ATOM 1516 O O . VAL A 1 187 ? -0.185 9.854 1.918 1.00 98.31 187 VAL A O 1
ATOM 1519 N N . ASP A 1 188 ? -1.119 8.421 0.472 1.00 97.81 188 ASP A N 1
ATOM 1520 C CA . ASP A 1 188 ? -2.345 8.180 1.232 1.00 97.81 188 ASP A CA 1
ATOM 1521 C C . ASP A 1 188 ? -2.246 6.797 1.883 1.00 97.81 188 ASP A C 1
ATOM 1523 O O . ASP A 1 188 ? -2.554 5.780 1.249 1.00 97.81 188 ASP A O 1
ATOM 1527 N N . TYR A 1 189 ? -1.767 6.770 3.132 1.00 97.81 189 TYR A N 1
ATOM 1528 C CA . TYR A 1 189 ? -1.625 5.559 3.951 1.00 97.81 189 TYR A CA 1
ATOM 1529 C C . TYR A 1 189 ? -2.969 4.888 4.249 1.00 97.81 189 TYR A C 1
ATOM 1531 O O . TYR A 1 189 ? -3.019 3.673 4.461 1.00 97.81 189 TYR A O 1
ATOM 1539 N N . ASN A 1 190 ? -4.058 5.661 4.216 1.00 96.00 190 ASN A N 1
ATOM 1540 C CA . ASN A 1 190 ? -5.418 5.212 4.467 1.00 96.00 190 ASN A CA 1
ATOM 1541 C C . ASN A 1 190 ? -5.493 4.308 5.718 1.00 96.00 190 ASN A C 1
ATOM 1543 O O . ASN A 1 190 ? -5.075 4.714 6.797 1.00 96.00 190 ASN A O 1
ATOM 1547 N N . VAL A 1 191 ? -5.961 3.064 5.586 1.00 96.25 191 VAL A N 1
ATOM 1548 C CA . VAL A 1 191 ? -6.129 2.095 6.684 1.00 96.25 191 VAL A CA 1
ATOM 1549 C C . VAL A 1 191 ? -4.835 1.738 7.438 1.00 96.25 191 VAL A C 1
ATOM 1551 O O . VAL A 1 191 ? -4.908 1.131 8.504 1.00 96.25 191 VAL A O 1
ATOM 1554 N N . LEU A 1 192 ? -3.666 2.082 6.885 1.00 98.00 192 LEU A N 1
ATOM 1555 C CA . LEU A 1 192 ? -2.346 1.856 7.483 1.00 98.00 192 LEU A CA 1
ATOM 1556 C C . LEU A 1 192 ? -1.780 3.097 8.192 1.00 98.00 192 LEU A C 1
ATOM 1558 O O . LEU A 1 192 ? -0.670 3.032 8.713 1.00 98.00 192 LEU A O 1
ATOM 1562 N N . GLU A 1 193 ? -2.494 4.224 8.185 1.00 98.00 193 GLU A N 1
ATOM 1563 C CA . GLU A 1 193 ? -2.052 5.445 8.859 1.00 98.00 193 GLU A CA 1
ATOM 1564 C C . GLU A 1 193 ? -1.946 5.232 10.374 1.00 98.00 193 GLU A C 1
ATOM 1566 O O . GLU A 1 193 ? -2.811 4.612 10.983 1.00 98.00 193 GLU A O 1
ATOM 1571 N N . THR A 1 194 ? -0.902 5.755 11.007 1.00 97.19 194 THR A N 1
ATOM 1572 C CA . THR A 1 194 ? -0.687 5.588 12.454 1.00 97.19 194 THR A CA 1
ATOM 1573 C C . THR A 1 194 ? -0.713 6.905 13.214 1.00 97.19 194 THR A C 1
ATOM 1575 O O . THR A 1 194 ? -0.701 6.882 14.440 1.00 97.19 194 THR A O 1
ATOM 1578 N N . ALA A 1 195 ? -0.747 8.047 12.521 1.00 97.25 195 ALA A N 1
ATOM 1579 C CA . ALA A 1 195 ? -0.799 9.352 13.162 1.00 97.25 195 ALA A CA 1
ATOM 1580 C C . ALA A 1 195 ? -2.062 9.504 14.029 1.00 97.25 195 ALA A C 1
ATOM 1582 O O . ALA A 1 195 ? -3.188 9.326 13.555 1.00 97.25 195 ALA A O 1
ATOM 1583 N N . ASN A 1 196 ? -1.887 9.884 15.296 1.00 95.69 196 ASN A N 1
ATOM 1584 C CA . ASN A 1 196 ? -2.972 10.027 16.267 1.00 95.69 196 ASN A CA 1
ATOM 1585 C C . ASN A 1 196 ? -4.009 11.081 15.846 1.00 95.69 196 ASN A C 1
ATOM 1587 O O . ASN A 1 196 ? -5.178 11.006 16.228 1.00 95.69 196 ASN A O 1
ATOM 1591 N N . GLU A 1 197 ? -3.610 12.100 15.083 1.00 95.25 197 GLU A N 1
ATOM 1592 C CA . GLU A 1 197 ? -4.508 13.120 14.539 1.00 95.25 197 GLU A CA 1
ATOM 1593 C C . GLU A 1 197 ? -5.293 12.666 13.305 1.00 95.25 197 GLU A C 1
ATOM 1595 O O . GLU A 1 197 ? -6.200 13.388 12.876 1.00 95.25 197 GLU A O 1
ATOM 1600 N N . TYR A 1 198 ? -4.969 11.506 12.728 1.00 96.31 198 TYR A N 1
ATOM 1601 C CA . TYR A 1 198 ? -5.644 11.028 11.534 1.00 96.31 198 TYR A CA 1
ATOM 1602 C C . TYR A 1 198 ? -7.082 10.619 11.837 1.00 96.31 198 TYR A C 1
ATOM 1604 O O . TYR A 1 198 ? -7.385 9.889 12.784 1.00 96.31 198 TYR A O 1
ATOM 1612 N N . VAL A 1 199 ? -7.989 11.100 10.991 1.00 94.81 199 VAL A N 1
ATOM 1613 C CA . VAL A 1 199 ? -9.418 10.827 11.089 1.00 94.81 199 VAL A CA 1
ATOM 1614 C C . VAL A 1 199 ? -9.824 10.004 9.880 1.00 94.81 199 VAL A C 1
ATOM 1616 O O . VAL A 1 199 ? -9.924 10.512 8.763 1.00 94.81 199 VAL A O 1
ATOM 1619 N N . TYR A 1 200 ? -10.093 8.729 10.124 1.00 94.81 200 TYR A N 1
ATOM 1620 C CA . TYR A 1 200 ? -10.570 7.798 9.120 1.00 94.81 200 TYR A CA 1
ATOM 1621 C C . TYR A 1 200 ? -12.006 8.154 8.735 1.00 94.81 200 TYR A C 1
ATOM 1623 O O . TYR A 1 200 ? -12.937 8.028 9.539 1.00 94.81 200 TYR A O 1
ATOM 1631 N N . GLY A 1 201 ? -12.186 8.607 7.496 1.00 91.56 201 GLY A N 1
ATOM 1632 C CA . GLY A 1 201 ? -13.506 8.813 6.913 1.00 91.56 201 GLY A CA 1
ATOM 1633 C C . GLY A 1 201 ? -14.229 7.486 6.691 1.00 91.56 201 GLY A C 1
ATOM 1634 O O . GLY A 1 201 ? -13.597 6.452 6.476 1.00 91.56 201 GLY A O 1
ATOM 1635 N N . VAL A 1 202 ? -15.559 7.517 6.722 1.00 90.50 202 VAL A N 1
ATOM 1636 C CA . VAL A 1 202 ? -16.400 6.336 6.513 1.00 90.50 202 VAL A CA 1
ATOM 1637 C C . VAL A 1 202 ? -17.414 6.617 5.408 1.00 90.50 202 VAL A C 1
ATOM 1639 O O . VAL A 1 202 ? -18.119 7.627 5.429 1.00 90.50 202 VAL A O 1
ATOM 1642 N N . MET A 1 203 ? -17.503 5.703 4.449 1.00 88.19 203 MET A N 1
ATOM 1643 C CA . MET A 1 203 ? -18.623 5.581 3.526 1.00 88.19 203 MET A CA 1
ATOM 1644 C C . MET A 1 203 ? -19.791 4.948 4.269 1.00 88.19 203 MET A C 1
ATOM 1646 O O . MET A 1 203 ? -19.683 3.846 4.810 1.00 88.19 203 MET A O 1
ATOM 1650 N N . GLN A 1 204 ? -20.909 5.666 4.324 1.00 83.56 204 GLN A N 1
ATOM 1651 C CA . GLN A 1 204 ? -22.046 5.270 5.140 1.00 83.56 204 GLN A CA 1
ATOM 1652 C C . GLN A 1 204 ? -23.368 5.329 4.385 1.00 83.56 204 GLN A C 1
ATOM 1654 O O . GLN A 1 204 ? -23.581 6.181 3.522 1.00 83.56 204 GLN A O 1
ATOM 1659 N N . THR A 1 205 ? -24.292 4.461 4.788 1.00 79.69 205 THR A N 1
ATOM 1660 C CA . THR A 1 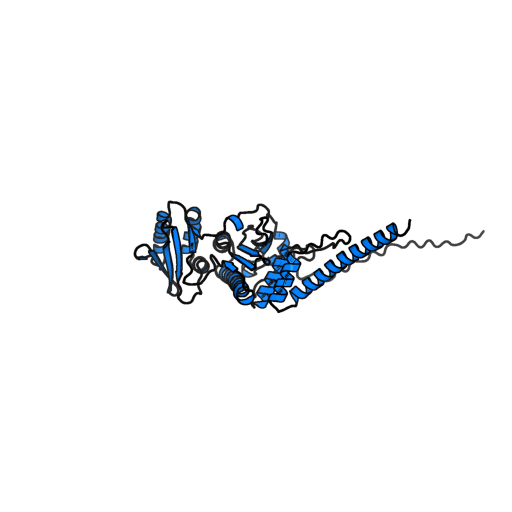205 ? -25.707 4.555 4.402 1.00 79.69 205 THR A CA 1
ATOM 1661 C C . THR A 1 205 ? -26.514 5.311 5.467 1.00 79.69 205 THR A C 1
ATOM 1663 O O . THR A 1 205 ? -25.986 5.726 6.499 1.00 79.69 205 THR A O 1
ATOM 1666 N N . GLU A 1 206 ? -27.817 5.513 5.252 1.00 69.12 206 GLU A N 1
ATOM 1667 C CA . GLU A 1 206 ? -28.666 6.267 6.190 1.00 69.12 206 GLU A CA 1
ATOM 1668 C C . GLU A 1 206 ? -28.839 5.591 7.575 1.00 69.12 206 GLU A C 1
ATOM 1670 O O . GLU A 1 206 ? -29.214 6.266 8.534 1.00 69.12 206 GLU A O 1
ATOM 1675 N N . ASN A 1 207 ? -28.551 4.288 7.726 1.00 66.88 207 ASN A N 1
ATOM 1676 C CA . ASN A 1 207 ? -28.856 3.506 8.938 1.00 66.88 207 ASN A CA 1
ATOM 1677 C C . ASN A 1 207 ? -27.652 3.235 9.875 1.00 66.88 207 ASN A C 1
ATOM 1679 O O . ASN A 1 207 ? -27.506 2.161 10.450 1.00 66.88 207 ASN A O 1
ATOM 1683 N N . THR A 1 208 ? -26.792 4.223 10.112 1.00 72.00 208 THR A N 1
ATOM 1684 C CA . THR A 1 208 ? -25.568 4.026 10.926 1.00 72.00 208 THR A CA 1
ATOM 1685 C C . THR A 1 208 ? -25.792 3.813 12.427 1.00 72.00 208 THR A C 1
ATOM 1687 O O . THR A 1 208 ? -24.878 3.390 13.133 1.00 72.00 208 THR A O 1
ATOM 1690 N N . ALA A 1 209 ? -26.995 4.061 12.952 1.00 76.44 209 ALA A N 1
ATOM 1691 C CA . ALA A 1 209 ? -27.290 3.812 14.367 1.00 76.44 209 ALA A CA 1
ATOM 1692 C C . ALA A 1 209 ? -27.190 2.318 14.727 1.00 76.44 209 ALA A C 1
ATOM 1694 O O . ALA A 1 209 ? -26.648 1.971 15.776 1.00 76.44 209 ALA A O 1
ATOM 1695 N N . ALA A 1 210 ? -27.651 1.435 13.834 1.00 82.44 210 ALA A N 1
ATOM 1696 C CA . ALA A 1 210 ? -2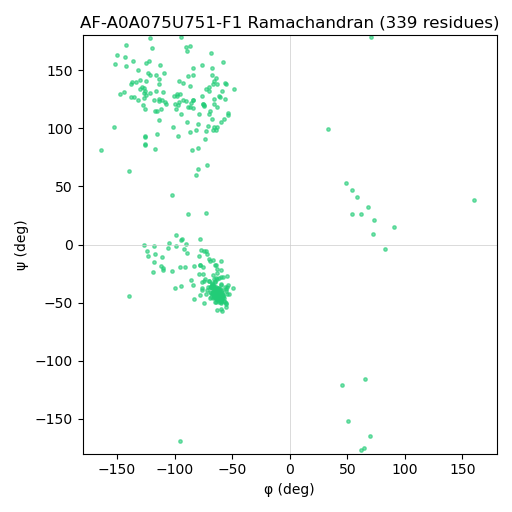7.605 -0.011 14.045 1.00 82.44 210 ALA A CA 1
ATOM 1697 C C . ALA A 1 210 ? -26.164 -0.551 14.101 1.00 82.44 210 ALA A C 1
ATOM 1699 O O . ALA A 1 210 ? -25.880 -1.486 14.853 1.00 82.44 210 ALA A O 1
ATOM 1700 N N . VAL A 1 211 ? -25.247 0.078 13.360 1.00 84.62 211 VAL A N 1
ATOM 1701 C CA . VAL A 1 211 ? -23.825 -0.286 13.298 1.00 84.62 211 VAL A CA 1
ATOM 1702 C C . VAL A 1 211 ? -23.147 -0.131 14.664 1.00 84.62 211 VAL A C 1
ATOM 1704 O O . VAL A 1 211 ? -22.405 -1.016 15.098 1.00 84.62 211 VAL A O 1
ATOM 1707 N N . LEU A 1 212 ? -23.429 0.963 15.378 1.00 84.12 212 LEU A N 1
ATOM 1708 C CA . LEU A 1 212 ? -22.857 1.223 16.705 1.00 84.12 212 LEU A CA 1
ATOM 1709 C C . LEU A 1 212 ? -23.502 0.392 17.804 1.00 84.12 212 LEU A C 1
ATOM 1711 O O . LEU A 1 212 ? -22.803 -0.075 18.702 1.00 84.12 212 LEU A O 1
ATOM 1715 N N . ASP A 1 213 ? -24.814 0.171 17.725 1.00 86.75 213 ASP A N 1
ATOM 1716 C CA . ASP A 1 213 ? -25.499 -0.739 18.644 1.00 86.75 213 ASP A CA 1
ATOM 1717 C C . ASP A 1 213 ? -24.926 -2.158 18.515 1.00 86.75 213 ASP A C 1
ATOM 1719 O O . ASP A 1 213 ? -24.718 -2.842 19.520 1.00 86.75 213 ASP A O 1
ATOM 1723 N N . ASN A 1 214 ? -24.591 -2.586 17.292 1.00 89.00 214 ASN A N 1
ATOM 1724 C CA . ASN A 1 214 ? -23.913 -3.855 17.061 1.00 89.00 214 ASN A CA 1
ATOM 1725 C C . ASN A 1 214 ? -22.526 -3.892 17.723 1.00 89.00 214 ASN A C 1
ATOM 1727 O O . ASN A 1 214 ? -22.242 -4.846 18.448 1.00 89.00 214 ASN A O 1
ATOM 1731 N N . LEU A 1 215 ? -21.704 -2.845 17.561 1.00 90.75 215 LEU A N 1
ATOM 1732 C CA . LEU A 1 215 ? -20.398 -2.751 18.230 1.00 90.75 215 LEU A CA 1
ATOM 1733 C C . LEU A 1 215 ? -20.542 -2.808 19.755 1.00 90.75 215 LEU A C 1
ATOM 1735 O O . LEU A 1 215 ? -19.794 -3.519 20.423 1.00 90.75 215 LEU A O 1
ATOM 1739 N N . PHE A 1 216 ? -21.532 -2.105 20.310 1.00 88.88 216 PHE A N 1
ATOM 1740 C CA . PHE A 1 216 ? -21.813 -2.113 21.743 1.00 88.88 216 PHE A CA 1
ATOM 1741 C C . PHE A 1 216 ? -22.138 -3.529 22.239 1.00 88.88 216 PHE A C 1
ATOM 1743 O O . PHE A 1 216 ? -21.535 -4.002 23.204 1.00 88.88 216 PHE A O 1
ATOM 1750 N N . VAL A 1 217 ? -23.035 -4.237 21.545 1.00 89.31 217 VAL A N 1
ATOM 1751 C CA . VAL A 1 217 ? -23.405 -5.623 21.876 1.00 89.31 217 VAL A CA 1
ATOM 1752 C C . VAL A 1 217 ? -22.209 -6.568 21.760 1.00 89.31 217 VAL A C 1
ATOM 1754 O O . VAL A 1 217 ? -22.017 -7.395 22.651 1.00 89.31 217 VAL A O 1
ATOM 1757 N N . GLN A 1 218 ? -21.391 -6.446 20.710 1.00 89.19 218 GLN A N 1
ATOM 1758 C CA . GLN A 1 218 ? -20.205 -7.289 20.541 1.00 89.19 218 GLN A CA 1
ATOM 1759 C C . GLN A 1 218 ? -19.149 -7.010 21.618 1.00 89.19 218 GLN A C 1
ATOM 1761 O O . GLN A 1 218 ? -18.600 -7.950 22.189 1.00 89.19 218 GLN A O 1
ATOM 1766 N N . SER A 1 219 ? -18.926 -5.739 21.968 1.00 89.62 219 SER A N 1
ATOM 1767 C CA . SER A 1 219 ? -17.972 -5.356 23.018 1.00 89.62 219 SER A CA 1
ATOM 1768 C C . SER A 1 219 ? -18.352 -5.896 24.402 1.00 89.62 219 SER A C 1
ATOM 1770 O O . SER A 1 219 ? -17.480 -6.242 25.187 1.00 89.62 219 SER A O 1
ATOM 1772 N N . ALA A 1 220 ? -19.645 -6.087 24.693 1.00 87.25 220 ALA A N 1
ATOM 1773 C CA . ALA A 1 220 ? -20.095 -6.644 25.972 1.00 87.25 220 ALA A CA 1
ATOM 1774 C C . ALA A 1 220 ? -19.634 -8.097 26.227 1.00 87.25 220 ALA A C 1
ATOM 1776 O O . ALA A 1 220 ? -19.683 -8.561 27.368 1.00 87.25 220 ALA A O 1
ATOM 1777 N N . ALA A 1 221 ? -19.210 -8.822 25.185 1.00 88.31 221 ALA A N 1
ATOM 1778 C CA . ALA A 1 221 ? -18.637 -10.163 25.296 1.00 88.31 221 ALA A CA 1
ATOM 1779 C C . ALA A 1 221 ? -17.104 -10.162 25.475 1.00 88.31 221 ALA A C 1
ATOM 1781 O O . ALA A 1 221 ? -16.502 -11.232 25.574 1.00 88.31 221 ALA A O 1
ATOM 1782 N N . THR A 1 222 ? -16.471 -8.988 25.519 1.00 89.81 222 THR A N 1
ATOM 1783 C CA . THR A 1 222 ? -15.017 -8.802 25.616 1.00 89.81 222 THR A CA 1
ATOM 1784 C C . THR A 1 222 ? -14.664 -8.035 26.904 1.00 89.81 222 THR A C 1
ATOM 1786 O O . THR A 1 222 ? -15.557 -7.548 27.603 1.00 89.81 222 THR A O 1
ATOM 1789 N N . PRO A 1 223 ? -13.377 -7.941 27.298 1.00 89.56 223 PRO A N 1
ATOM 1790 C CA . PRO A 1 223 ? -12.979 -7.103 28.430 1.00 89.56 223 PRO A CA 1
ATOM 1791 C C . PRO A 1 223 ? -12.998 -5.597 28.107 1.00 89.56 223 PRO A C 1
ATOM 1793 O O . PRO A 1 223 ? -12.781 -4.788 29.011 1.00 89.56 223 PRO A O 1
ATOM 1796 N N . TYR A 1 224 ? -13.245 -5.213 26.852 1.00 91.38 224 TYR A N 1
ATOM 1797 C CA . TYR A 1 224 ? -13.212 -3.828 26.396 1.00 91.38 224 TYR A CA 1
ATOM 1798 C C . TYR A 1 224 ? -14.600 -3.200 26.484 1.00 91.38 224 TYR A C 1
ATOM 1800 O O . TYR A 1 224 ? -15.571 -3.697 25.920 1.00 91.38 224 TYR A O 1
ATOM 1808 N N . VAL A 1 225 ? -14.701 -2.082 27.199 1.00 86.25 225 VAL A N 1
ATOM 1809 C CA . VAL A 1 225 ? -15.981 -1.406 27.426 1.00 86.25 225 VAL A CA 1
ATOM 1810 C C . VAL A 1 225 ? -16.122 -0.244 26.453 1.00 86.25 225 VAL A C 1
ATOM 1812 O O . VAL A 1 225 ? -15.373 0.727 26.546 1.00 86.25 225 VAL A O 1
ATOM 1815 N N . LEU A 1 226 ? -17.125 -0.310 25.571 1.00 90.75 226 LEU A N 1
ATOM 1816 C CA . LEU A 1 226 ? -17.545 0.845 24.782 1.00 90.75 226 LEU A CA 1
ATOM 1817 C C . LEU A 1 226 ? -18.323 1.822 25.675 1.00 90.75 226 LEU A C 1
ATOM 1819 O O . LEU A 1 226 ? -19.367 1.487 26.241 1.00 90.75 226 LEU A O 1
ATOM 1823 N N . GLN A 1 227 ? -17.820 3.044 25.795 1.00 89.94 227 GLN A N 1
ATOM 1824 C CA . GLN A 1 227 ? -18.429 4.115 26.572 1.00 89.94 227 GLN A CA 1
ATOM 1825 C C . GLN A 1 227 ? -18.896 5.231 25.649 1.00 89.94 227 GLN A C 1
ATOM 1827 O O . GLN A 1 227 ? -18.194 5.639 24.730 1.00 89.94 227 GLN A O 1
ATOM 1832 N N . ARG A 1 228 ? -20.081 5.774 25.921 1.00 84.75 228 ARG A N 1
ATOM 1833 C CA . ARG A 1 228 ? -20.548 6.978 25.240 1.00 84.75 228 ARG A CA 1
ATOM 1834 C C . ARG A 1 228 ? -20.079 8.212 26.000 1.00 84.75 228 ARG A C 1
ATOM 1836 O O . ARG A 1 228 ? -20.501 8.428 27.137 1.00 84.75 228 ARG A O 1
ATOM 1843 N N . VAL A 1 229 ? -19.268 9.043 25.357 1.00 85.19 229 VAL A N 1
ATOM 1844 C CA . VAL A 1 229 ? -18.784 10.319 25.892 1.00 85.19 229 VAL A CA 1
ATOM 1845 C C . VAL A 1 229 ? -19.346 11.435 25.013 1.00 85.19 229 VAL A C 1
ATOM 1847 O O . VAL A 1 229 ? -18.847 11.739 23.937 1.00 85.19 229 VAL A O 1
ATOM 1850 N N . GLY A 1 230 ? -20.471 12.018 25.436 1.00 81.38 230 GLY A N 1
ATOM 1851 C CA . GLY A 1 230 ? -21.198 13.001 24.625 1.00 81.38 230 GLY A CA 1
ATOM 1852 C C . GLY A 1 230 ? -21.781 12.390 23.342 1.00 81.38 230 GLY A C 1
ATOM 1853 O O . GLY A 1 230 ? -22.675 11.536 23.403 1.00 81.38 230 GLY A O 1
ATOM 1854 N N . ASN A 1 231 ? -21.296 12.857 22.188 1.00 79.62 231 ASN A N 1
ATOM 1855 C CA . ASN A 1 231 ? -21.670 12.348 20.861 1.00 79.62 231 ASN A CA 1
ATOM 1856 C C . ASN A 1 231 ? -20.653 11.347 20.291 1.00 79.62 231 ASN A C 1
ATOM 1858 O O . ASN A 1 231 ? -20.784 10.946 19.139 1.00 79.62 231 ASN A O 1
ATOM 1862 N N . GLU A 1 232 ? -19.675 10.944 21.095 1.00 87.62 232 GLU A N 1
ATOM 1863 C CA . GLU A 1 232 ? -18.612 10.026 20.706 1.00 87.62 232 GLU A CA 1
ATOM 1864 C C . GLU A 1 232 ? -18.817 8.680 21.403 1.00 87.62 232 GLU A C 1
ATOM 1866 O O . GLU A 1 232 ? -19.321 8.610 22.533 1.00 87.62 232 GLU A O 1
ATOM 1871 N N . ALA A 1 233 ? -18.431 7.607 20.728 1.00 91.44 233 ALA A N 1
ATOM 1872 C CA . ALA A 1 233 ? -18.286 6.286 21.307 1.00 91.44 233 ALA A CA 1
ATOM 1873 C C . ALA A 1 233 ? -16.788 5.989 21.423 1.00 91.44 233 ALA A C 1
ATOM 1875 O O . ALA A 1 233 ? -16.070 6.035 20.430 1.00 91.44 233 ALA A O 1
ATOM 1876 N N . VAL A 1 234 ? -16.320 5.728 22.640 1.00 94.12 234 VAL A N 1
ATOM 1877 C CA . VAL A 1 234 ? -14.904 5.544 22.965 1.00 94.12 234 VAL A CA 1
ATOM 1878 C C . VAL A 1 234 ? -14.717 4.164 23.572 1.00 94.12 234 VAL A C 1
ATOM 1880 O O . VAL A 1 234 ? -15.442 3.781 24.493 1.00 94.12 234 VAL A O 1
ATOM 1883 N N . MET A 1 235 ? -13.746 3.417 23.067 1.00 94.81 235 MET A N 1
ATOM 1884 C CA . MET A 1 235 ? -13.334 2.124 23.596 1.00 94.81 235 MET A CA 1
ATOM 1885 C C . MET A 1 235 ? -11.839 2.165 23.887 1.00 94.81 235 MET A C 1
ATOM 1887 O O . MET A 1 235 ? -11.059 2.528 23.017 1.00 94.81 235 MET A O 1
ATOM 1891 N N . VAL A 1 236 ? -11.446 1.776 25.098 1.00 95.00 236 VAL A N 1
ATOM 1892 C CA . VAL A 1 236 ? -10.032 1.604 25.458 1.00 95.00 236 VAL A CA 1
ATOM 1893 C C . VAL A 1 236 ? -9.687 0.124 25.321 1.00 95.00 236 VAL A C 1
ATOM 1895 O O . VAL A 1 236 ? -10.315 -0.721 25.966 1.00 95.00 236 VAL A O 1
ATOM 1898 N N . LEU A 1 237 ? -8.730 -0.170 24.449 1.00 94.38 237 LEU A N 1
ATOM 1899 C CA . LEU A 1 237 ? -8.241 -1.499 24.101 1.00 94.38 237 LEU A CA 1
ATOM 1900 C C . LEU A 1 237 ? -6.996 -1.856 24.931 1.00 94.38 237 LEU A C 1
ATOM 1902 O O . LEU A 1 237 ? -6.680 -1.207 25.934 1.00 94.38 237 LEU A O 1
ATOM 1906 N N . ALA A 1 238 ? -6.317 -2.945 24.558 1.00 91.25 238 ALA A N 1
ATOM 1907 C CA . ALA A 1 238 ? -5.031 -3.298 25.150 1.00 91.25 238 ALA A CA 1
ATOM 1908 C C . ALA A 1 238 ? -4.006 -2.166 24.959 1.00 91.25 238 ALA A C 1
ATOM 1910 O O . ALA A 1 238 ? -4.165 -1.308 24.095 1.00 91.25 238 ALA A O 1
ATOM 1911 N N . ASP A 1 239 ? -2.995 -2.140 25.830 1.00 91.19 239 ASP A N 1
ATOM 1912 C CA . ASP A 1 239 ? -1.890 -1.171 25.784 1.00 91.19 239 ASP A CA 1
ATOM 1913 C C . ASP A 1 239 ? -2.319 0.306 25.757 1.00 91.19 239 ASP A C 1
ATOM 1915 O O . ASP A 1 239 ? -1.572 1.183 25.341 1.00 91.19 239 ASP A O 1
ATOM 1919 N N . ASN A 1 240 ? -3.511 0.588 26.300 1.00 92.44 240 ASN A N 1
ATOM 1920 C CA . ASN A 1 240 ? -4.095 1.926 26.392 1.00 92.44 240 ASN A CA 1
ATOM 1921 C C . ASN A 1 240 ? -4.343 2.590 25.024 1.00 92.44 240 ASN A C 1
ATOM 1923 O O . ASN A 1 240 ? -4.400 3.816 24.945 1.00 92.44 240 ASN A O 1
ATOM 1927 N N . VAL A 1 241 ? -4.541 1.789 23.973 1.00 96.56 241 VAL A N 1
ATOM 1928 C CA . VAL A 1 241 ? -4.979 2.292 22.669 1.00 96.56 241 VAL A CA 1
ATOM 1929 C C . VAL A 1 241 ? -6.472 2.619 22.721 1.00 96.56 241 VAL A C 1
ATOM 1931 O O . VAL A 1 241 ? -7.290 1.791 23.121 1.00 96.56 241 VAL A O 1
ATOM 1934 N N . GLU A 1 242 ? -6.856 3.827 22.327 1.00 96.19 242 GLU A N 1
ATOM 1935 C CA . GLU A 1 242 ? -8.242 4.276 22.264 1.00 96.19 242 GLU A CA 1
ATOM 1936 C C . GLU A 1 242 ? -8.776 4.221 20.831 1.00 96.19 242 GLU A C 1
ATOM 1938 O O . GLU A 1 242 ? -8.218 4.821 19.918 1.00 96.19 242 GLU A O 1
ATOM 1943 N N . LEU A 1 243 ? -9.920 3.566 20.649 1.00 96.62 243 LEU A N 1
ATOM 1944 C CA . LEU A 1 243 ? -10.728 3.647 19.440 1.00 96.62 243 LEU A CA 1
ATOM 1945 C C . LEU A 1 243 ? -11.885 4.619 19.683 1.00 96.62 243 LEU A C 1
ATOM 1947 O O . LEU A 1 243 ? -12.709 4.401 20.578 1.00 96.62 243 LEU A O 1
ATOM 1951 N N . ARG A 1 244 ? -11.975 5.675 18.875 1.00 95.25 244 ARG A N 1
ATOM 1952 C CA . ARG A 1 244 ? -13.049 6.673 18.945 1.00 95.25 244 ARG A CA 1
ATOM 1953 C C . ARG A 1 244 ? -13.875 6.662 17.672 1.00 95.25 244 ARG A C 1
ATOM 1955 O O . ARG A 1 244 ? -13.329 6.725 16.579 1.00 95.25 244 ARG A O 1
ATOM 1962 N N . LEU A 1 245 ? -15.194 6.632 17.823 1.00 93.38 245 LEU A N 1
ATOM 1963 C CA . LEU A 1 245 ? -16.159 6.794 16.743 1.00 93.38 245 LEU A CA 1
ATOM 1964 C C . LEU A 1 245 ? -16.990 8.039 17.028 1.00 93.38 245 LEU A C 1
ATOM 1966 O O . LEU A 1 245 ? -17.599 8.158 18.093 1.00 93.38 245 LEU A O 1
ATOM 1970 N N . PHE A 1 246 ? -17.028 8.972 16.087 1.00 91.38 246 PHE A N 1
ATOM 1971 C CA . PHE A 1 246 ? -17.714 10.249 16.262 1.00 91.38 246 PHE A CA 1
ATOM 1972 C C . PHE A 1 246 ? -18.231 10.787 14.934 1.00 91.38 246 PHE A C 1
ATOM 1974 O O . PHE A 1 246 ? -17.833 10.337 13.865 1.00 91.38 246 PHE A O 1
ATOM 1981 N N . GLN A 1 247 ? -19.155 11.742 15.007 1.00 87.88 247 GLN A N 1
ATOM 1982 C CA . GLN A 1 247 ? -19.709 12.399 13.828 1.00 87.88 247 GLN A CA 1
ATOM 1983 C C . GLN A 1 247 ? -18.963 13.703 13.545 1.00 87.88 247 GLN A C 1
ATOM 1985 O O . GLN A 1 247 ? -18.840 14.552 14.432 1.00 87.88 247 GLN A O 1
ATOM 1990 N N . THR A 1 248 ? -18.514 13.882 12.306 1.00 78.81 248 THR A N 1
ATOM 1991 C CA . THR A 1 248 ? -17.833 15.081 11.816 1.00 78.81 248 THR A CA 1
ATOM 1992 C C . THR A 1 248 ? -18.682 15.837 10.791 1.00 78.81 248 THR A C 1
ATOM 1994 O O . THR A 1 248 ? -19.561 15.283 10.125 1.00 78.81 248 THR A O 1
ATOM 1997 N N . GLY A 1 249 ? -18.430 17.145 10.681 1.00 75.12 249 GLY A N 1
ATOM 1998 C CA . GLY A 1 249 ? -19.084 18.021 9.707 1.00 75.12 249 GLY A CA 1
ATOM 1999 C C . GLY A 1 249 ? -20.565 18.313 9.979 1.00 75.12 249 GLY A C 1
ATOM 2000 O O . GLY A 1 249 ? -21.168 17.842 10.944 1.00 75.12 249 GLY A O 1
ATOM 2001 N N . GLU A 1 250 ? -21.163 19.133 9.112 1.00 69.62 250 GLU A N 1
ATOM 2002 C CA . GLU A 1 250 ? -22.590 19.485 9.193 1.00 69.62 250 GLU A CA 1
ATOM 2003 C C . GLU A 1 250 ? -23.499 18.303 8.828 1.00 69.62 250 GLU A C 1
ATOM 2005 O O . GLU A 1 250 ? -24.579 18.146 9.400 1.00 69.62 250 GLU A O 1
ATOM 2010 N N . GLU A 1 251 ? -23.028 17.440 7.925 1.00 72.06 251 GLU A N 1
ATOM 2011 C CA . GLU A 1 251 ? -23.725 16.235 7.463 1.00 72.06 251 GLU A CA 1
ATOM 2012 C C . GLU A 1 251 ? -23.663 15.077 8.471 1.00 72.06 251 GLU A C 1
ATOM 2014 O O . GLU A 1 251 ? -24.335 14.064 8.283 1.00 72.06 251 GLU A O 1
ATOM 2019 N N . LYS A 1 252 ? -22.917 15.244 9.575 1.00 78.94 252 LYS A N 1
ATOM 2020 C CA . LYS A 1 252 ? -22.757 14.249 10.647 1.00 78.94 252 LYS A CA 1
ATOM 2021 C C . LYS A 1 252 ? -22.284 12.892 10.123 1.00 78.94 252 LYS A C 1
ATOM 2023 O O . LYS A 1 252 ? -22.830 11.845 10.486 1.00 78.94 252 LYS A O 1
ATOM 2028 N N . LEU A 1 253 ? -21.271 12.927 9.267 1.00 82.56 253 LEU A N 1
ATOM 2029 C CA . LEU A 1 253 ? -20.636 11.725 8.745 1.00 82.56 253 LEU A CA 1
ATOM 2030 C C . LEU A 1 253 ? -19.845 11.060 9.864 1.00 82.56 253 LEU A C 1
ATOM 2032 O O . LEU A 1 253 ? -19.163 11.737 10.631 1.00 82.56 253 LEU A O 1
ATOM 2036 N N . TRP A 1 254 ? -19.963 9.745 9.990 1.00 87.44 254 TRP A N 1
ATOM 2037 C CA . TRP A 1 254 ? -19.164 9.010 10.951 1.00 87.44 254 TRP A CA 1
ATOM 2038 C C . TRP A 1 254 ? -17.698 9.025 10.549 1.00 87.44 254 TRP A C 1
ATOM 2040 O O . TRP A 1 254 ? -17.322 9.029 9.377 1.00 87.44 254 TRP A O 1
ATOM 2050 N N . SER A 1 255 ? -16.861 9.058 11.566 1.00 91.81 255 SER A N 1
ATOM 2051 C CA . SER A 1 255 ? -15.423 8.991 11.437 1.00 91.81 255 SER A CA 1
ATOM 2052 C C . SER A 1 255 ? -14.861 8.170 12.581 1.00 91.81 255 SER A C 1
ATOM 2054 O O . SER A 1 255 ? -15.469 8.075 13.654 1.00 91.81 255 SER A O 1
ATOM 2056 N N . ILE A 1 256 ? -13.706 7.569 12.328 1.00 94.56 256 ILE A N 1
ATOM 2057 C CA . ILE A 1 256 ? -12.974 6.779 13.308 1.00 94.56 256 ILE A CA 1
ATOM 2058 C C . ILE A 1 256 ? -11.639 7.463 13.574 1.00 94.56 256 ILE A C 1
ATOM 2060 O O . ILE A 1 256 ? -11.055 8.070 12.681 1.00 94.56 256 ILE A O 1
ATOM 2064 N N . GLN A 1 257 ? -11.158 7.370 14.804 1.00 96.44 257 GLN A N 1
ATOM 2065 C CA . GLN A 1 257 ? -9.818 7.788 15.185 1.00 96.44 257 GLN A CA 1
ATOM 2066 C C . GLN A 1 257 ? -9.222 6.735 16.113 1.00 96.44 257 GLN A C 1
ATOM 2068 O O . GLN A 1 257 ? -9.921 6.193 16.974 1.00 96.44 257 GLN A O 1
ATOM 2073 N N . VAL A 1 258 ? -7.936 6.460 15.923 1.00 97.50 258 VAL A N 1
ATOM 2074 C CA . VAL A 1 258 ? -7.138 5.586 16.782 1.00 97.50 258 VAL A CA 1
ATOM 2075 C C . VAL A 1 258 ? -6.147 6.469 17.525 1.00 97.50 258 VAL A C 1
ATOM 2077 O O . VAL A 1 258 ? -5.530 7.331 16.906 1.00 97.50 258 VAL A O 1
ATOM 2080 N N . LEU A 1 259 ? -6.052 6.310 18.846 1.00 97.06 259 LEU A N 1
ATOM 2081 C CA . LEU A 1 259 ? -5.093 7.044 19.661 1.00 97.06 259 LEU A CA 1
ATOM 2082 C C . LEU A 1 259 ? -4.271 6.091 20.519 1.00 97.06 259 LEU A C 1
ATOM 2084 O O . LEU A 1 259 ? -4.824 5.412 21.377 1.00 97.06 259 LEU A O 1
ATOM 2088 N N . ASP A 1 260 ? -2.959 6.095 20.351 1.00 96.50 260 ASP A N 1
ATOM 2089 C CA . ASP A 1 260 ? -2.010 5.335 21.172 1.00 96.50 260 ASP A CA 1
ATOM 2090 C C . ASP A 1 260 ? -1.016 6.233 21.937 1.00 96.50 260 ASP A C 1
ATOM 2092 O O . ASP A 1 260 ? -0.381 5.789 22.891 1.00 96.50 260 ASP A O 1
ATOM 2096 N N . GLY A 1 261 ? -0.916 7.513 21.556 1.00 94.75 261 GLY A N 1
ATOM 2097 C CA . GLY A 1 261 ? 0.023 8.489 22.113 1.00 94.75 261 GLY A CA 1
ATOM 2098 C C . GLY A 1 261 ? 1.444 8.454 21.532 1.00 94.75 261 GLY A C 1
ATOM 2099 O O . GLY A 1 261 ? 2.237 9.319 21.896 1.00 94.75 261 GLY A O 1
ATOM 2100 N N . GLU A 1 262 ? 1.756 7.511 20.641 1.00 95.56 262 GLU A N 1
ATOM 2101 C CA . GLU A 1 262 ? 3.094 7.286 20.064 1.00 95.56 262 GLU A CA 1
ATOM 2102 C C . GLU A 1 262 ? 3.109 7.277 18.518 1.00 95.56 262 GLU A C 1
ATOM 2104 O O . GLU A 1 262 ? 4.171 7.113 17.920 1.00 95.56 262 GLU A O 1
ATOM 2109 N N . ASP A 1 263 ? 1.952 7.467 17.874 1.00 95.38 263 ASP A N 1
ATOM 2110 C CA . ASP A 1 263 ? 1.765 7.472 16.416 1.00 95.38 263 ASP A CA 1
ATOM 2111 C C . ASP A 1 263 ? 2.210 6.144 15.775 1.00 95.38 263 ASP A C 1
ATOM 2113 O O . ASP A 1 263 ? 2.876 6.121 14.734 1.00 95.38 263 ASP A O 1
ATOM 2117 N N . ALA A 1 264 ? 1.891 5.015 16.414 1.00 95.06 264 ALA A N 1
ATOM 2118 C CA . ALA A 1 264 ? 2.422 3.695 16.077 1.00 95.06 264 ALA A CA 1
ATOM 2119 C C . ALA A 1 264 ? 1.359 2.668 15.654 1.00 95.06 264 ALA A C 1
ATOM 2121 O O . ALA A 1 264 ? 1.704 1.725 14.941 1.00 95.06 264 ALA A O 1
ATOM 2122 N N . VAL A 1 265 ? 0.100 2.838 16.062 1.00 96.56 265 VAL A N 1
ATOM 2123 C CA . VAL A 1 265 ? -0.986 1.874 15.830 1.00 96.56 265 VAL A CA 1
ATOM 2124 C C . VAL A 1 265 ? -1.980 2.397 14.794 1.00 96.56 265 VAL A C 1
ATOM 2126 O O . VAL A 1 265 ? -2.607 3.438 14.982 1.00 96.56 265 VAL A O 1
ATOM 2129 N N . SER A 1 266 ? -2.170 1.636 13.714 1.00 97.06 266 SER A N 1
ATOM 2130 C CA . SER A 1 266 ? -3.201 1.901 12.705 1.00 97.06 266 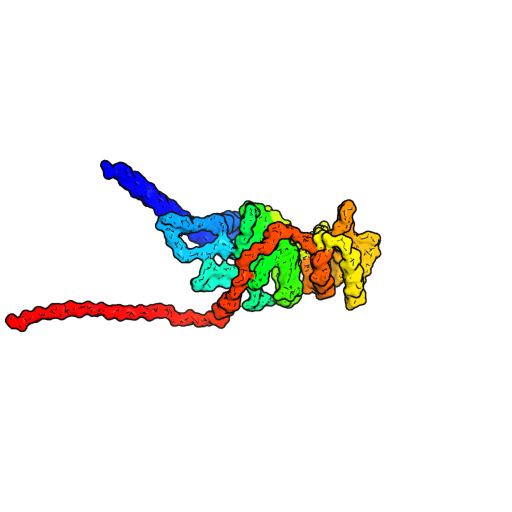SER A CA 1
ATOM 2131 C C . SER A 1 266 ? -4.529 1.217 13.036 1.00 97.06 266 SER A C 1
ATOM 2133 O O . SER A 1 266 ? -4.605 0.295 13.853 1.00 97.06 266 SER A O 1
ATOM 2135 N N . ILE A 1 267 ? -5.608 1.606 12.349 1.00 97.06 267 ILE A N 1
ATOM 2136 C CA . ILE A 1 267 ? -6.879 0.881 12.467 1.00 97.06 267 ILE A CA 1
ATOM 2137 C C . ILE A 1 267 ? -6.784 -0.549 11.915 1.00 97.06 267 ILE A C 1
ATOM 2139 O O . ILE A 1 267 ? -7.465 -1.441 12.423 1.00 97.06 267 ILE A O 1
ATOM 2143 N N . MET A 1 268 ? -5.925 -0.797 10.916 1.00 96.94 268 MET A N 1
ATOM 2144 C CA . MET A 1 268 ? -5.667 -2.158 10.444 1.00 96.94 268 MET A CA 1
ATOM 2145 C C . MET A 1 268 ? -5.046 -3.011 11.551 1.00 96.94 268 MET A C 1
ATOM 2147 O O . MET A 1 268 ? -5.487 -4.140 11.745 1.00 96.94 268 MET A O 1
ATOM 2151 N N . ASP A 1 269 ? -4.090 -2.478 12.314 1.00 95.69 269 ASP A N 1
ATOM 2152 C CA . ASP A 1 269 ? -3.491 -3.205 13.442 1.00 95.69 269 ASP A CA 1
ATOM 2153 C C . ASP A 1 269 ? -4.558 -3.567 14.481 1.00 95.69 269 ASP A C 1
ATOM 2155 O O . ASP A 1 269 ? -4.646 -4.720 14.904 1.00 95.69 269 ASP A O 1
ATOM 2159 N N . LEU A 1 270 ? -5.473 -2.636 14.786 1.00 95.56 270 LEU A N 1
ATOM 2160 C CA . LEU A 1 270 ? -6.606 -2.931 15.664 1.00 95.56 270 LEU A CA 1
ATOM 2161 C C . LEU A 1 270 ? -7.481 -4.071 15.138 1.00 95.56 270 LEU A C 1
ATOM 2163 O O . LEU A 1 270 ? -7.898 -4.919 15.929 1.00 95.56 270 LEU A O 1
ATOM 2167 N N . PHE A 1 271 ? -7.762 -4.118 13.833 1.00 95.19 271 PHE A N 1
ATOM 2168 C CA . PHE A 1 271 ? -8.515 -5.223 13.235 1.00 95.19 271 PHE A CA 1
ATOM 2169 C C . PHE A 1 271 ? -7.752 -6.548 13.284 1.00 95.19 271 PHE A C 1
ATOM 2171 O O . PHE A 1 271 ? -8.366 -7.587 13.509 1.00 95.19 271 PHE A O 1
ATOM 2178 N N . LEU A 1 272 ? -6.433 -6.534 13.096 1.00 93.56 272 LEU A N 1
ATOM 2179 C CA . LEU A 1 272 ? -5.612 -7.745 13.117 1.00 93.56 272 LEU A CA 1
ATOM 2180 C C . LEU A 1 272 ? -5.407 -8.309 14.530 1.00 93.56 272 LEU A C 1
ATOM 2182 O O . LEU A 1 272 ? -5.270 -9.521 14.687 1.00 93.56 272 LEU A O 1
ATOM 2186 N N . GLU A 1 273 ? -5.408 -7.454 15.551 1.00 92.56 273 GLU A N 1
ATOM 2187 C CA . GLU A 1 273 ? -5.198 -7.847 16.950 1.00 92.56 273 GLU A CA 1
ATOM 2188 C C . GLU A 1 273 ? -6.500 -8.167 17.701 1.00 92.56 273 GLU A C 1
ATOM 2190 O O . GLU A 1 273 ? -6.474 -8.847 18.730 1.00 92.56 273 GLU A O 1
ATOM 2195 N N . ASN A 1 274 ? -7.650 -7.695 17.203 1.00 92.81 274 ASN A N 1
ATOM 2196 C CA . ASN A 1 274 ? -8.939 -7.817 17.882 1.00 92.81 274 ASN A CA 1
ATOM 2197 C C . ASN A 1 274 ? -9.998 -8.471 16.982 1.00 92.81 274 ASN A C 1
ATOM 2199 O O . ASN A 1 274 ? -10.762 -7.784 16.300 1.00 92.81 274 ASN A O 1
ATOM 2203 N N . ASP A 1 275 ? -10.138 -9.797 17.080 1.00 91.12 275 ASP A N 1
ATOM 2204 C CA . ASP A 1 275 ? -11.099 -10.593 16.294 1.00 91.12 275 ASP A CA 1
ATOM 2205 C C . ASP A 1 275 ? -12.532 -10.033 16.313 1.00 91.12 275 ASP A C 1
ATOM 2207 O O . ASP A 1 275 ? -13.238 -10.076 15.306 1.00 91.12 275 ASP A O 1
ATOM 2211 N N . PHE A 1 276 ? -12.983 -9.494 17.452 1.00 92.94 276 PHE A N 1
ATOM 2212 C CA . PHE A 1 276 ? -14.329 -8.927 17.567 1.00 92.94 276 PHE A CA 1
ATOM 2213 C C . PHE A 1 276 ? -14.485 -7.613 16.784 1.00 92.94 276 PHE A C 1
ATOM 2215 O O . PHE A 1 276 ? -15.545 -7.386 16.207 1.00 92.94 276 PHE A O 1
ATOM 2222 N N . LEU A 1 277 ? -13.451 -6.759 16.729 1.00 94.56 277 LEU A N 1
ATOM 2223 C CA . LEU A 1 277 ? -13.474 -5.540 15.910 1.00 94.56 277 LEU A CA 1
ATOM 2224 C C . LEU A 1 277 ? -13.438 -5.901 14.431 1.00 94.56 277 LEU A C 1
ATOM 2226 O O . LEU A 1 277 ? -14.191 -5.327 13.650 1.00 94.56 277 LEU A O 1
ATOM 2230 N N . ALA A 1 278 ? -12.619 -6.887 14.069 1.00 93.56 278 ALA A N 1
ATOM 2231 C CA . ALA A 1 278 ? -12.539 -7.402 12.711 1.00 93.56 278 ALA A CA 1
ATOM 2232 C C . ALA A 1 278 ? -13.897 -7.959 12.251 1.00 93.56 278 ALA A C 1
ATOM 2234 O O . ALA A 1 278 ? -14.421 -7.560 11.212 1.00 93.56 278 ALA A O 1
ATOM 2235 N N . ALA A 1 279 ? -14.516 -8.827 13.058 1.00 93.06 279 ALA A N 1
ATOM 2236 C CA . ALA A 1 279 ? -15.829 -9.403 12.776 1.00 93.06 279 ALA A CA 1
ATOM 2237 C C . ALA A 1 279 ? -16.943 -8.348 12.729 1.00 93.06 279 ALA A C 1
ATOM 2239 O O . ALA A 1 279 ? -17.810 -8.416 11.853 1.00 93.06 279 ALA A O 1
ATOM 2240 N N . TRP A 1 280 ? -16.925 -7.370 13.639 1.00 94.19 280 TRP A N 1
ATOM 2241 C CA . TRP A 1 280 ? -17.839 -6.233 13.591 1.00 94.19 280 TRP A CA 1
ATOM 2242 C C . TRP A 1 280 ? -17.676 -5.461 12.282 1.00 94.19 280 TRP A C 1
ATOM 2244 O O . TRP A 1 280 ? -18.642 -5.368 11.528 1.00 94.19 280 TRP A O 1
ATOM 2254 N N . TYR A 1 281 ? -16.470 -4.978 11.976 1.00 94.38 281 TYR A N 1
ATOM 2255 C CA . TYR A 1 281 ? -16.212 -4.176 10.784 1.00 94.38 281 TYR A CA 1
ATOM 2256 C C . TYR A 1 281 ? -16.650 -4.919 9.523 1.00 94.38 281 TYR A C 1
ATOM 2258 O O . TYR A 1 281 ? -17.514 -4.436 8.793 1.00 94.38 281 TYR A O 1
ATOM 2266 N N . MET A 1 282 ? -16.157 -6.147 9.331 1.00 93.81 282 MET A N 1
ATOM 2267 C CA . MET A 1 282 ? -16.466 -6.965 8.155 1.00 93.81 282 MET A CA 1
ATOM 2268 C C . MET A 1 282 ? -17.965 -7.243 8.005 1.00 93.81 282 MET A C 1
ATOM 2270 O O . MET A 1 282 ? -18.467 -7.274 6.880 1.00 93.81 282 MET A O 1
ATOM 2274 N N . GLY A 1 283 ? -18.690 -7.402 9.118 1.00 92.75 283 GLY A N 1
ATOM 2275 C CA . GLY A 1 283 ? -20.135 -7.621 9.129 1.00 92.75 283 GLY A CA 1
ATOM 2276 C C . GLY A 1 283 ? -20.977 -6.375 8.840 1.00 92.75 283 GLY A C 1
ATOM 2277 O O . GLY A 1 283 ? -22.144 -6.524 8.483 1.00 92.75 283 GLY A O 1
ATOM 2278 N N . GLN A 1 284 ? -20.419 -5.169 8.987 1.00 90.50 284 GLN A N 1
ATOM 2279 C CA . GLN A 1 284 ? -21.134 -3.900 8.791 1.00 90.50 284 GLN A CA 1
ATOM 2280 C C . GLN A 1 284 ? -20.762 -3.165 7.492 1.00 90.50 284 GLN A C 1
ATOM 2282 O O . GLN A 1 284 ? -21.389 -2.154 7.186 1.00 90.50 284 GLN A O 1
ATOM 2287 N N . ARG A 1 285 ? -19.815 -3.671 6.687 1.00 88.31 285 ARG A N 1
ATOM 2288 C CA . ARG A 1 285 ? -19.262 -2.952 5.515 1.00 88.31 285 ARG A CA 1
ATOM 2289 C C . ARG A 1 285 ? -20.271 -2.451 4.483 1.00 88.31 285 ARG A C 1
ATOM 2291 O O . ARG A 1 285 ? -20.015 -1.452 3.834 1.00 88.31 285 ARG A O 1
ATOM 2298 N N . GLN A 1 286 ? -21.435 -3.087 4.341 1.00 86.69 286 GLN A N 1
ATOM 2299 C CA . GLN A 1 286 ? -22.473 -2.574 3.433 1.00 86.69 286 GLN A CA 1
ATOM 2300 C C . GLN A 1 286 ? -23.076 -1.240 3.895 1.00 86.69 286 GLN A C 1
ATOM 2302 O O . GLN A 1 286 ? -23.591 -0.481 3.079 1.00 86.69 286 GLN A O 1
ATOM 2307 N N . GLU A 1 287 ? -23.051 -0.973 5.200 1.00 88.06 287 GLU A N 1
ATOM 2308 C CA . GLU A 1 287 ? -23.637 0.221 5.807 1.00 88.06 287 GLU A CA 1
ATOM 2309 C C . GLU A 1 287 ? -22.580 1.192 6.347 1.00 88.06 287 GLU A C 1
ATOM 2311 O O . GLU A 1 287 ? -22.894 2.373 6.521 1.00 88.06 287 GLU A O 1
ATOM 2316 N N . PHE A 1 288 ? -21.371 0.694 6.624 1.00 89.69 288 PHE A N 1
ATOM 2317 C CA . PHE A 1 288 ? -20.270 1.400 7.271 1.00 89.69 288 PHE A CA 1
ATOM 2318 C C . PHE A 1 288 ? -18.928 0.805 6.823 1.00 89.69 288 PHE A C 1
ATOM 2320 O O . PHE A 1 288 ? -18.506 -0.243 7.315 1.00 89.69 288 PHE A O 1
ATOM 2327 N N . GLU A 1 289 ? -18.250 1.474 5.897 1.00 92.31 289 GLU A N 1
ATOM 2328 C CA . GLU A 1 289 ? -16.954 1.050 5.361 1.00 92.31 289 GLU A CA 1
ATOM 2329 C C . GLU A 1 289 ? -15.952 2.202 5.406 1.00 92.31 289 GLU A C 1
ATOM 2331 O O . GLU A 1 289 ? -16.313 3.352 5.177 1.00 92.31 289 GLU A O 1
ATOM 2336 N N . LEU A 1 290 ? -14.687 1.916 5.719 1.00 93.44 290 LEU A N 1
ATOM 2337 C CA . LEU A 1 290 ? -13.642 2.936 5.670 1.00 93.44 290 LEU A CA 1
ATOM 2338 C C . LEU A 1 290 ? -13.536 3.510 4.260 1.00 93.44 290 LEU A C 1
ATOM 2340 O O . LEU A 1 290 ? -13.490 2.759 3.292 1.00 93.44 290 LEU A O 1
ATOM 2344 N N . ALA A 1 291 ? -13.495 4.833 4.146 1.00 93.00 291 ALA A N 1
ATOM 2345 C CA . ALA A 1 291 ? -13.471 5.501 2.857 1.00 93.00 291 ALA A CA 1
ATOM 2346 C C . ALA A 1 291 ? -12.168 5.217 2.091 1.00 93.00 291 ALA A C 1
ATOM 2348 O O . ALA A 1 291 ? -11.068 5.271 2.641 1.00 93.00 291 ALA A O 1
ATOM 2349 N N . TYR A 1 292 ? -12.298 4.969 0.791 1.00 92.62 292 TYR A N 1
ATOM 2350 C CA . TYR A 1 292 ? -11.194 4.761 -0.145 1.00 92.62 292 TYR A CA 1
ATOM 2351 C C . TYR A 1 292 ? -11.514 5.401 -1.508 1.00 92.62 292 TYR A C 1
ATOM 2353 O O . TYR A 1 292 ? -12.621 5.881 -1.743 1.00 92.62 292 TYR A O 1
ATOM 2361 N N . ASP A 1 293 ? -10.543 5.452 -2.420 1.00 91.69 293 ASP A N 1
ATOM 2362 C CA . ASP A 1 293 ? -10.744 5.998 -3.773 1.00 91.69 293 ASP A CA 1
ATOM 2363 C C . ASP A 1 293 ? -11.434 4.945 -4.670 1.00 91.69 293 ASP A C 1
ATOM 2365 O O . ASP A 1 293 ? -10.773 4.186 -5.381 1.00 91.69 293 ASP A O 1
ATOM 2369 N N . GLU A 1 294 ? -12.770 4.855 -4.596 1.00 88.56 294 GLU A N 1
ATOM 2370 C CA . GLU A 1 294 ? -13.573 3.870 -5.348 1.00 88.56 294 GLU A CA 1
ATOM 2371 C C . GLU A 1 294 ? -13.320 3.928 -6.857 1.00 88.56 294 GLU A C 1
ATOM 2373 O O . GLU A 1 294 ? -13.230 2.892 -7.508 1.00 88.56 294 GLU A O 1
ATOM 2378 N N . GLU A 1 295 ? -13.175 5.126 -7.428 1.00 87.12 295 GLU A N 1
ATOM 2379 C CA . GLU A 1 295 ? -12.949 5.295 -8.865 1.00 87.12 295 GLU A CA 1
ATOM 2380 C C . GLU A 1 295 ? -11.586 4.734 -9.287 1.00 87.12 295 GLU A C 1
ATOM 2382 O O . GLU A 1 295 ? -11.470 4.069 -10.317 1.00 87.12 295 GLU A O 1
ATOM 2387 N N . LEU A 1 296 ? -10.551 4.965 -8.475 1.00 88.50 296 LEU A N 1
ATOM 2388 C CA . LEU A 1 296 ? -9.212 4.446 -8.731 1.00 88.50 296 LEU A CA 1
ATOM 2389 C C . LEU A 1 296 ? -9.137 2.919 -8.608 1.00 88.50 296 LEU A C 1
ATOM 2391 O O . LEU A 1 296 ? -8.372 2.284 -9.341 1.00 88.50 296 LEU A O 1
ATOM 2395 N N . PHE A 1 297 ? -9.901 2.343 -7.677 1.00 88.69 297 PHE A N 1
ATOM 2396 C CA . PHE A 1 297 ? -9.837 0.923 -7.333 1.00 88.69 297 PHE A CA 1
ATOM 2397 C C . PHE A 1 297 ? -10.987 0.071 -7.869 1.00 88.69 297 PHE A C 1
ATOM 2399 O O . PHE A 1 297 ? -10.977 -1.138 -7.636 1.00 88.69 297 PHE A O 1
ATOM 2406 N N . ALA A 1 298 ? -11.928 0.657 -8.611 1.00 76.50 298 ALA A N 1
ATOM 2407 C CA . ALA A 1 298 ? -13.017 -0.068 -9.250 1.00 76.50 298 ALA A CA 1
ATOM 2408 C C . ALA A 1 298 ? -12.483 -1.291 -10.014 1.00 76.50 298 ALA A C 1
ATOM 2410 O O . ALA A 1 298 ? -11.483 -1.203 -10.737 1.00 76.50 298 ALA A O 1
ATOM 2411 N N . GLU A 1 299 ? -13.138 -2.443 -9.829 1.00 59.97 299 GLU A N 1
ATOM 2412 C CA . GLU A 1 299 ? -12.733 -3.702 -10.450 1.00 59.97 299 GLU A CA 1
ATOM 2413 C C . GLU A 1 299 ? -12.602 -3.530 -11.966 1.00 59.97 299 GLU A C 1
ATOM 2415 O O . GLU A 1 299 ? -13.586 -3.344 -12.685 1.00 59.97 299 GLU A O 1
ATOM 2420 N N . GLN A 1 300 ? -11.376 -3.640 -12.472 1.00 55.09 300 GLN A N 1
ATOM 2421 C CA . GLN A 1 300 ? -11.165 -3.837 -13.898 1.00 55.09 300 GLN A CA 1
ATOM 2422 C C . GLN A 1 300 ? -11.174 -5.340 -14.132 1.00 55.09 300 GLN A C 1
ATOM 2424 O O . GLN A 1 300 ? -10.268 -6.068 -13.726 1.00 55.09 300 GLN A O 1
ATOM 2429 N N . THR A 1 301 ? -12.272 -5.815 -14.710 1.00 38.75 301 THR A N 1
ATOM 2430 C CA . THR A 1 301 ? -12.500 -7.227 -15.014 1.00 38.75 301 THR A CA 1
ATOM 2431 C C . THR A 1 301 ? -11.345 -7.791 -15.839 1.00 38.75 301 THR A C 1
ATOM 2433 O O . THR A 1 301 ? -11.225 -7.435 -17.010 1.00 38.75 301 THR A O 1
ATOM 2436 N N . GLY A 1 302 ? -10.529 -8.698 -15.282 1.00 42.19 302 GLY A N 1
ATOM 2437 C CA . GLY A 1 302 ? -9.566 -9.421 -16.121 1.00 42.19 302 GLY A CA 1
ATOM 2438 C C . GLY A 1 302 ? -8.351 -10.095 -15.488 1.00 42.19 302 GLY A C 1
ATOM 2439 O O . GLY A 1 302 ? -7.313 -10.082 -16.131 1.00 42.19 302 GLY A O 1
ATOM 2440 N N . LEU A 1 303 ? -8.412 -10.716 -14.304 1.00 44.66 303 LEU A N 1
ATOM 2441 C CA . LEU A 1 303 ? -7.270 -11.508 -13.802 1.00 44.66 303 LEU A CA 1
ATOM 2442 C C . LEU A 1 303 ? -7.703 -12.810 -13.118 1.00 44.66 303 LEU A C 1
ATOM 2444 O O . LEU A 1 303 ? -7.462 -13.032 -11.942 1.00 44.66 303 LEU A O 1
ATOM 2448 N N . GLY A 1 304 ? -8.324 -13.712 -13.875 1.00 38.53 304 GLY A N 1
ATOM 2449 C CA . GLY A 1 304 ? -8.384 -15.121 -13.483 1.00 38.53 304 GLY A CA 1
ATOM 2450 C C . GLY A 1 304 ? -7.119 -15.845 -13.943 1.00 38.53 304 GLY A C 1
ATOM 2451 O O . GLY A 1 304 ? -7.153 -16.481 -14.993 1.00 38.53 304 GLY A O 1
ATOM 2452 N N . HIS A 1 305 ? -6.010 -15.737 -13.205 1.00 46.53 305 HIS A N 1
ATOM 2453 C CA . HIS A 1 305 ? -4.790 -16.504 -13.494 1.00 46.53 305 HIS A CA 1
ATOM 2454 C C . HIS A 1 305 ? -4.714 -17.754 -12.602 1.00 46.53 305 HIS A C 1
ATOM 2456 O O . HIS A 1 305 ? -4.838 -17.673 -11.381 1.00 46.53 305 HIS A O 1
ATOM 2462 N N . ASP A 1 306 ? -4.510 -18.931 -13.207 1.00 47.72 306 ASP A N 1
ATOM 2463 C CA . ASP A 1 306 ? -4.236 -20.175 -12.474 1.00 47.72 306 ASP A CA 1
ATOM 2464 C C . ASP A 1 306 ? -2.802 -20.149 -11.926 1.00 47.72 306 ASP A C 1
ATOM 2466 O O . ASP A 1 306 ? -1.847 -20.573 -12.581 1.00 47.72 306 ASP A O 1
ATOM 2470 N N . ILE A 1 307 ? -2.659 -19.641 -10.703 1.00 52.53 307 ILE A N 1
ATOM 2471 C CA . ILE A 1 307 ? -1.367 -19.499 -10.021 1.00 52.53 307 ILE A CA 1
ATOM 2472 C C . ILE A 1 307 ? -0.765 -20.826 -9.552 1.00 52.53 307 ILE A C 1
ATOM 2474 O O . ILE A 1 307 ? 0.396 -20.857 -9.152 1.00 52.53 307 ILE A O 1
ATOM 2478 N N . SER A 1 308 ? -1.493 -21.947 -9.639 1.00 50.12 308 SER A N 1
ATOM 2479 C CA . SER A 1 308 ? -1.011 -23.265 -9.192 1.00 50.12 308 SER A CA 1
ATOM 2480 C C . SER A 1 308 ? 0.281 -23.686 -9.909 1.00 50.12 308 SER A C 1
ATOM 2482 O O . SER A 1 308 ? 1.100 -24.425 -9.362 1.00 50.12 308 SER A O 1
ATOM 2484 N N . ARG A 1 309 ? 0.489 -23.194 -11.138 1.00 52.56 309 ARG A N 1
ATOM 2485 C CA . ARG A 1 309 ? 1.689 -23.464 -11.942 1.00 52.56 309 ARG A CA 1
ATOM 2486 C C . ARG A 1 309 ? 2.921 -22.699 -11.456 1.00 52.56 309 ARG A C 1
ATOM 2488 O O . ARG A 1 309 ? 4.015 -23.255 -11.541 1.00 52.56 309 ARG A O 1
ATOM 2495 N N . LEU A 1 310 ? 2.753 -21.504 -10.883 1.00 48.31 310 LEU A N 1
ATOM 2496 C CA . LEU A 1 310 ? 3.852 -20.678 -10.359 1.00 48.31 310 LEU A CA 1
ATOM 2497 C C . LEU A 1 310 ? 4.592 -21.387 -9.216 1.00 48.31 310 LEU A C 1
ATOM 2499 O O . LEU A 1 310 ? 5.818 -21.366 -9.138 1.00 48.31 310 LEU A O 1
ATOM 2503 N N . PHE A 1 311 ? 3.849 -22.108 -8.379 1.00 48.72 311 PHE A N 1
ATOM 2504 C CA . PHE A 1 311 ? 4.389 -22.795 -7.204 1.00 48.72 311 PHE A CA 1
ATOM 2505 C C . PHE A 1 311 ? 4.867 -24.226 -7.480 1.00 48.72 311 PHE A C 1
ATOM 2507 O O . PHE A 1 311 ? 5.503 -24.841 -6.624 1.00 48.72 311 PHE A O 1
ATOM 2514 N N . SER A 1 312 ? 4.613 -24.757 -8.680 1.00 44.88 312 SER A N 1
ATOM 2515 C CA . SER A 1 312 ? 5.102 -26.081 -9.088 1.00 44.88 312 SER A CA 1
ATOM 2516 C C . SER A 1 312 ? 6.601 -26.092 -9.422 1.00 44.88 312 SER A C 1
ATOM 2518 O O . SER A 1 312 ? 7.258 -27.120 -9.266 1.00 44.88 312 SER A O 1
ATOM 2520 N N . VAL A 1 313 ? 7.162 -24.941 -9.816 1.00 42.38 313 VAL A N 1
ATOM 2521 C CA . VAL A 1 313 ? 8.590 -24.789 -10.151 1.00 42.38 313 VAL A CA 1
ATOM 2522 C C . VAL A 1 313 ? 9.442 -24.559 -8.896 1.00 42.38 313 VAL A C 1
ATOM 2524 O O . VAL A 1 313 ? 10.540 -25.100 -8.791 1.00 42.38 313 VAL A O 1
ATOM 2527 N N . ALA A 1 314 ? 8.912 -23.849 -7.893 1.00 38.16 314 ALA A N 1
ATOM 2528 C CA . ALA A 1 314 ? 9.624 -23.546 -6.646 1.00 38.16 314 ALA A CA 1
ATOM 2529 C C . ALA A 1 314 ? 9.922 -24.782 -5.765 1.00 38.16 314 ALA A C 1
ATOM 2531 O O . ALA A 1 314 ? 10.738 -24.699 -4.849 1.00 38.16 314 ALA A O 1
ATOM 2532 N N . GLN A 1 315 ? 9.306 -25.942 -6.036 1.00 30.78 315 GLN A N 1
ATOM 2533 C CA . GLN A 1 315 ? 9.517 -27.178 -5.265 1.00 30.78 315 GLN A CA 1
ATOM 2534 C C . GLN A 1 315 ? 10.602 -28.122 -5.819 1.00 30.78 315 GLN A C 1
ATOM 2536 O O . GLN A 1 315 ? 10.805 -29.193 -5.250 1.00 30.78 315 GLN A O 1
ATOM 2541 N N . ASN A 1 316 ? 11.345 -27.745 -6.868 1.00 29.81 316 ASN A N 1
ATOM 2542 C CA . ASN A 1 316 ? 12.451 -28.558 -7.397 1.00 29.81 316 ASN A CA 1
ATOM 2543 C C . ASN A 1 316 ? 13.777 -27.777 -7.472 1.00 29.81 316 ASN A C 1
ATOM 2545 O O . ASN A 1 316 ? 14.155 -27.308 -8.546 1.00 29.81 316 ASN A O 1
ATOM 2549 N N . PRO A 1 317 ? 14.576 -27.711 -6.390 1.00 30.56 317 PRO A N 1
ATOM 2550 C CA . PRO A 1 317 ? 15.976 -27.319 -6.486 1.00 30.56 317 PRO A CA 1
ATOM 2551 C C . PRO A 1 317 ? 16.791 -28.531 -6.967 1.00 30.56 317 PRO A C 1
ATOM 2553 O O . PRO A 1 317 ? 17.569 -29.120 -6.224 1.00 30.56 317 PRO A O 1
ATOM 2556 N N . SER A 1 318 ? 16.545 -28.984 -8.196 1.00 33.34 318 SER A N 1
ATOM 2557 C CA . SER A 1 318 ? 17.332 -30.039 -8.836 1.00 33.34 318 SER A CA 1
ATOM 2558 C C . SER A 1 318 ? 17.070 -30.062 -10.340 1.00 33.34 318 SER A C 1
ATOM 2560 O O . SER A 1 318 ? 16.349 -30.921 -10.846 1.00 33.34 318 SER A O 1
ATOM 2562 N N . VAL A 1 319 ? 17.734 -29.178 -11.076 1.00 32.22 319 VAL A N 1
ATOM 2563 C CA . VAL A 1 319 ? 18.129 -29.504 -12.449 1.00 32.22 319 VAL A CA 1
ATOM 2564 C C . VAL A 1 319 ? 19.648 -29.488 -12.485 1.00 32.22 319 VAL A C 1
ATOM 2566 O O . VAL A 1 319 ? 20.294 -28.505 -12.832 1.00 32.22 319 VAL A O 1
ATOM 2569 N N . ALA A 1 320 ? 20.221 -30.608 -12.048 1.00 31.45 320 ALA A N 1
ATOM 2570 C CA . ALA A 1 320 ? 21.501 -31.030 -12.577 1.00 31.45 320 ALA A CA 1
ATOM 2571 C C . ALA A 1 320 ? 21.324 -31.265 -14.085 1.00 31.45 320 ALA A C 1
ATOM 2573 O O . ALA A 1 320 ? 20.396 -31.960 -14.490 1.00 31.45 320 ALA A O 1
ATOM 2574 N N . GLU A 1 321 ? 22.199 -30.636 -14.868 1.00 39.22 321 GLU A N 1
ATOM 2575 C CA . GLU A 1 321 ? 22.610 -31.006 -16.225 1.00 39.22 321 GLU A CA 1
ATOM 2576 C C . GLU A 1 321 ? 21.553 -31.672 -17.121 1.00 39.22 321 GLU A C 1
ATOM 2578 O O . GLU A 1 321 ? 21.417 -32.892 -17.161 1.00 39.22 321 GLU A O 1
ATOM 2583 N N . VAL A 1 322 ? 20.937 -30.875 -17.995 1.00 30.55 322 VAL A N 1
ATOM 2584 C CA . VAL A 1 322 ? 20.623 -31.351 -19.346 1.00 30.55 322 VAL A CA 1
ATOM 2585 C C . VAL A 1 322 ? 21.231 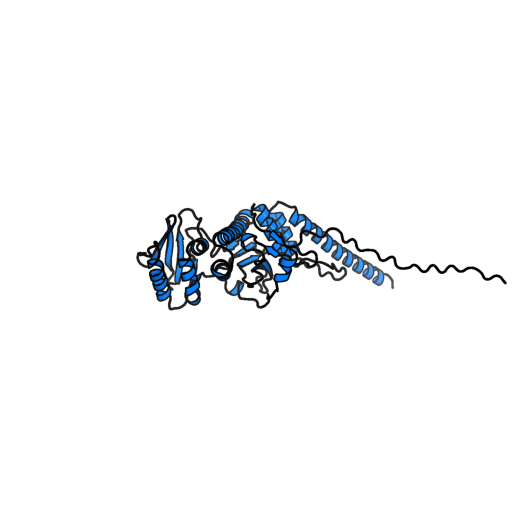-30.359 -20.327 1.00 30.55 322 VAL A C 1
ATOM 2587 O O . VAL A 1 322 ? 20.605 -29.396 -20.762 1.00 30.55 322 VAL A O 1
ATOM 2590 N N . MET A 1 323 ? 22.506 -30.585 -20.645 1.00 29.12 323 MET A N 1
ATOM 2591 C CA . MET A 1 323 ? 23.052 -30.122 -21.917 1.00 29.12 323 MET A CA 1
ATOM 2592 C C . MET A 1 323 ? 22.189 -30.722 -23.038 1.00 29.12 323 MET A C 1
ATOM 2594 O O . MET A 1 323 ? 21.842 -31.902 -22.945 1.00 29.12 323 MET A O 1
ATOM 2598 N N . PRO A 1 324 ? 21.849 -29.977 -24.101 1.00 32.88 324 PRO A N 1
ATOM 2599 C CA . PRO A 1 324 ? 21.224 -30.589 -25.259 1.00 32.88 324 PRO A CA 1
ATOM 2600 C C . PRO A 1 324 ? 22.224 -31.575 -25.866 1.00 32.88 324 PRO A C 1
ATOM 2602 O O . PRO A 1 324 ? 23.325 -31.199 -26.280 1.00 32.88 324 PRO A O 1
ATOM 2605 N N . GLU A 1 325 ? 21.844 -32.849 -25.885 1.00 28.91 325 GLU A N 1
ATOM 2606 C CA . GLU A 1 325 ? 22.501 -33.869 -26.687 1.00 28.91 325 GLU A CA 1
ATOM 2607 C C . GLU A 1 325 ? 22.386 -33.411 -28.146 1.00 28.91 325 GLU A C 1
ATOM 2609 O O . GLU A 1 325 ? 21.307 -33.388 -28.737 1.00 28.91 325 GLU A O 1
ATOM 2614 N N . VAL A 1 326 ? 23.498 -32.934 -28.702 1.00 32.00 326 VAL A N 1
ATOM 2615 C CA . VAL A 1 326 ? 23.608 -32.639 -30.127 1.00 32.00 326 VAL A CA 1
ATOM 2616 C C . VAL A 1 326 ? 23.491 -33.978 -30.847 1.00 32.00 326 VAL A C 1
ATOM 2618 O O . VAL A 1 326 ? 24.454 -34.745 -30.897 1.00 32.00 326 VAL A O 1
ATOM 2621 N N . GLU A 1 327 ? 22.310 -34.274 -31.391 1.00 30.55 327 GLU A N 1
ATOM 2622 C CA . GLU A 1 327 ? 22.156 -35.316 -32.401 1.00 30.55 327 GLU A CA 1
ATOM 2623 C C . GLU A 1 327 ? 23.084 -34.963 -33.566 1.00 30.55 327 GLU A C 1
ATOM 2625 O O . GLU A 1 327 ? 22.888 -33.989 -34.295 1.00 30.55 327 GLU A O 1
ATOM 2630 N N . ALA A 1 328 ? 24.160 -35.739 -33.692 1.00 31.00 328 ALA A N 1
ATOM 2631 C CA . ALA A 1 328 ? 25.076 -35.664 -34.811 1.00 31.00 328 ALA A CA 1
ATOM 2632 C C . ALA A 1 328 ? 24.319 -36.056 -36.082 1.00 31.00 328 ALA A C 1
ATOM 2634 O O . ALA A 1 328 ? 24.127 -37.239 -36.383 1.00 31.00 328 ALA A O 1
ATOM 2635 N N . ASP A 1 329 ? 23.892 -35.038 -36.817 1.00 32.22 329 ASP A N 1
ATOM 2636 C CA . ASP A 1 329 ? 23.311 -35.187 -38.135 1.00 32.22 329 ASP A CA 1
ATOM 2637 C C . ASP A 1 329 ? 24.312 -35.930 -39.035 1.00 32.22 329 ASP A C 1
ATOM 2639 O O . ASP A 1 329 ? 25.496 -35.583 -39.140 1.00 32.22 329 ASP A O 1
ATOM 2643 N N . LYS A 1 330 ? 23.853 -37.029 -39.638 1.00 33.41 330 LYS A N 1
ATOM 2644 C CA . LYS A 1 330 ? 24.668 -37.890 -40.497 1.00 33.41 330 LYS A CA 1
ATOM 2645 C C . LYS A 1 330 ? 25.056 -37.115 -41.751 1.00 33.41 330 LYS A C 1
ATOM 2647 O O . LYS A 1 330 ? 24.316 -37.087 -42.730 1.00 33.41 330 LYS A O 1
ATOM 2652 N N . VAL A 1 331 ? 26.267 -36.567 -41.761 1.00 29.95 331 VAL A N 1
ATOM 2653 C CA . VAL A 1 331 ? 26.936 -36.141 -42.992 1.00 29.95 331 VAL A CA 1
ATOM 2654 C C . VAL A 1 331 ? 27.173 -37.385 -43.854 1.00 29.95 331 VAL A C 1
ATOM 2656 O O . VAL A 1 331 ? 28.089 -38.172 -43.613 1.00 29.95 331 VAL A O 1
ATOM 2659 N N . VAL A 1 332 ? 26.329 -37.583 -44.866 1.00 32.38 332 VAL A N 1
ATOM 2660 C CA . VAL A 1 332 ? 26.590 -38.536 -45.949 1.00 32.38 332 VAL A CA 1
ATOM 2661 C C . VAL A 1 332 ? 27.682 -37.931 -46.828 1.00 32.38 332 VAL A C 1
ATOM 2663 O O . VAL A 1 332 ? 27.425 -37.078 -47.672 1.00 32.38 332 VAL A O 1
ATOM 2666 N N . VAL A 1 333 ? 28.925 -38.355 -46.607 1.00 31.08 333 VAL A N 1
ATOM 2667 C CA . VAL A 1 333 ? 30.031 -38.094 -47.533 1.00 31.08 333 VAL A CA 1
ATOM 2668 C C . VAL A 1 333 ? 29.931 -39.108 -48.672 1.00 31.08 333 VAL A C 1
ATOM 2670 O O . VAL A 1 333 ? 30.270 -40.280 -48.509 1.00 31.08 333 VAL A O 1
ATOM 2673 N N . GLU A 1 334 ? 29.453 -38.666 -49.832 1.00 31.58 334 GLU A N 1
ATOM 2674 C CA . GLU A 1 334 ? 29.518 -39.436 -51.075 1.00 31.58 334 GLU A CA 1
ATOM 2675 C C . GLU A 1 334 ? 30.979 -39.494 -51.556 1.00 31.58 334 GLU A C 1
ATOM 2677 O O . GLU A 1 334 ? 31.523 -38.533 -52.101 1.00 31.58 334 GLU A O 1
ATOM 2682 N N . ILE A 1 335 ? 31.651 -40.627 -51.331 1.00 34.66 335 ILE A N 1
ATOM 2683 C CA . ILE A 1 335 ? 32.991 -40.870 -51.874 1.00 34.66 335 ILE A CA 1
ATOM 2684 C C . ILE A 1 335 ? 32.847 -41.458 -53.282 1.00 34.66 335 ILE A C 1
ATOM 2686 O O . ILE A 1 335 ? 32.691 -42.668 -53.458 1.00 34.66 335 ILE A O 1
ATOM 2690 N N . LEU A 1 336 ? 32.937 -40.600 -54.299 1.00 34.50 336 LEU A N 1
ATOM 2691 C CA . LEU A 1 336 ? 33.075 -41.016 -55.695 1.00 34.50 336 LEU A CA 1
ATOM 2692 C C . LEU A 1 336 ? 34.446 -41.678 -55.912 1.00 34.50 336 LEU A C 1
ATOM 2694 O O . LEU A 1 336 ? 35.473 -41.004 -55.959 1.00 34.50 336 LEU A O 1
ATOM 2698 N N . HIS A 1 337 ? 34.458 -43.001 -56.087 1.00 37.06 337 HIS A N 1
ATOM 2699 C CA . HIS A 1 337 ? 35.607 -43.714 -56.649 1.00 37.06 337 HIS A CA 1
ATOM 2700 C C . HIS A 1 337 ? 35.447 -43.868 -58.172 1.00 37.06 337 HIS A C 1
ATOM 2702 O O . HIS A 1 337 ? 34.351 -44.178 -58.647 1.00 37.06 337 HIS A O 1
ATOM 2708 N N . PRO A 1 338 ? 36.524 -43.685 -58.955 1.00 34.75 338 PRO A N 1
ATOM 2709 C CA . PRO A 1 338 ? 36.473 -43.781 -60.408 1.00 34.75 338 PRO A CA 1
ATOM 2710 C C . PRO A 1 338 ? 36.323 -45.239 -60.866 1.00 34.75 338 PRO A C 1
ATOM 2712 O O . PRO A 1 338 ? 37.052 -46.125 -60.417 1.00 34.75 338 PRO A O 1
ATOM 2715 N N . LYS A 1 339 ? 35.401 -45.479 -61.807 1.00 35.75 339 LYS A N 1
ATOM 2716 C CA . LYS A 1 339 ? 35.307 -46.746 -62.544 1.00 35.75 339 LYS A CA 1
ATOM 2717 C C . LYS A 1 339 ? 36.549 -46.923 -63.421 1.00 35.75 339 LYS A C 1
ATOM 2719 O O . LYS A 1 339 ? 36.800 -46.109 -64.306 1.00 35.75 339 LYS A O 1
ATOM 2724 N N . LYS A 1 340 ? 37.286 -48.009 -63.186 1.00 39.34 340 LYS A N 1
ATOM 2725 C CA . LYS A 1 340 ? 38.068 -48.695 -64.218 1.00 39.34 340 LYS A CA 1
ATOM 2726 C C . LYS A 1 340 ? 37.124 -49.651 -64.942 1.00 39.34 340 LYS A C 1
ATOM 2728 O O . LYS A 1 340 ? 36.530 -50.499 -64.284 1.00 39.34 340 LYS A O 1
ATOM 2733 N N . ASP A 1 341 ? 36.930 -49.423 -66.233 1.00 41.62 341 ASP A N 1
ATOM 2734 C CA . ASP A 1 341 ? 37.332 -50.340 -67.310 1.00 41.62 341 ASP A CA 1
ATOM 2735 C C . ASP A 1 341 ? 37.281 -49.601 -68.652 1.00 41.62 341 ASP A C 1
ATOM 2737 O O . ASP A 1 341 ? 36.268 -48.904 -68.905 1.00 41.62 341 ASP A O 1
#

Mean predicted aligned error: 10.18 Å

Solvent-accessible surface area (backbone atoms only — not comparable to full-atom values): 19726 Å² total; per-residue (Å²): 143,52,66,74,57,50,55,49,51,51,56,50,52,54,50,44,52,51,45,53,50,51,53,51,50,50,54,51,38,58,52,45,48,76,73,62,83,52,67,70,63,41,49,54,34,38,45,50,54,44,69,58,77,75,85,45,94,81,49,85,71,93,77,67,69,48,49,35,36,41,48,50,52,42,51,51,47,52,26,52,74,67,70,55,77,79,67,47,77,49,70,51,94,90,49,70,54,54,34,43,34,39,70,65,47,43,92,76,44,42,30,35,48,39,75,38,93,53,98,81,46,46,30,25,41,21,36,44,78,80,55,38,47,37,28,40,44,26,74,90,75,34,36,37,39,39,28,34,62,35,42,47,53,40,52,75,75,68,44,60,51,58,67,42,38,52,54,52,52,48,53,54,49,56,41,51,48,45,41,31,78,73,70,66,30,51,68,44,50,57,47,66,41,23,52,50,87,48,67,45,50,45,46,67,49,97,67,51,68,60,56,52,55,47,50,48,60,57,28,71,80,51,96,39,59,72,39,76,59,89,82,28,40,39,29,54,49,75,93,67,27,32,43,36,39,36,62,45,77,93,85,52,44,52,31,37,33,38,37,62,91,73,49,74,55,22,63,49,52,50,34,59,76,30,66,66,54,33,51,47,48,70,73,35,43,92,42,46,28,66,55,56,65,57,84,84,63,52,86,75,88,81,55,91,55,82,59,73,63,68,49,62,61,77,77,55,97,71,80,77,84,80,75,82,80,76,77,78,73,82,80,81,78,83,79,87,75,84,85,88,130

Radius of gyration: 27.82 Å; Cα contacts (8 Å, |Δi|>4): 481; chains: 1; bounding box: 67×70×96 Å

Organism: NCBI:txid759620

Foldseek 3Di:
DPVVVVVVVVVVVVLVVVLVVLVVVLVVLVVCLQPDQQLVSNLVSLVCNLPDDSPRPPDDDPDDAHSFVSVVSSLVSLLVNLVHDQKDWFDDPVHNDIWIGGPQQPLQWTWTWDWQPDPVTFTFTATQAVRQRQWTDDSPQLEIEGDQVSLLCCLLPNTGALVSSVSVLVSVVSSNVSSCVRVVHHYHCQQSWLAQPDKFFKDFDPPCVVLVVLLQVLCVVDPWHFDDDPQKTWIQDPQRKIWIWHFDDPVRGIIIGIDNPPSHDGNVNVLSVDVSVSCSQVVCNVGIGGDGDCVSRPDPPDRNDPSVVSSVVVPDPDDDDDDPPPPPDDPPDPDDDDDDD

pLDDT: mean 82.92, std 18.88, range [28.91, 98.62]